Protein AF-A0A8B9WEI1-F1 (afdb_monomer_lite)

Organism: Bos mutus grunniens (NCBI:txid30521)

pLDDT: mean 71.68, std 22.9, range [32.59, 98.75]

Radius of gyration: 40.02 Å; chains: 1; bounding box: 92×53×103 Å

Structure (mmCIF, N/CA/C/O backbone):
data_AF-A0A8B9WEI1-F1
#
_entry.id   AF-A0A8B9WEI1-F1
#
loop_
_atom_site.group_PDB
_atom_site.id
_atom_site.type_symbol
_atom_site.label_atom_id
_atom_site.label_alt_id
_atom_site.label_comp_id
_atom_site.label_asym_id
_atom_site.label_entity_id
_atom_site.label_seq_id
_atom_site.pdbx_PDB_ins_code
_atom_site.Cartn_x
_atom_site.Cartn_y
_atom_site.Cartn_z
_atom_site.occupancy
_atom_site.B_iso_or_equiv
_atom_site.auth_seq_id
_atom_site.auth_comp_id
_atom_site.auth_asym_id
_atom_site.auth_atom_id
_atom_site.pdbx_PDB_model_num
ATOM 1 N N . MET A 1 1 ? -6.278 -27.423 10.268 1.00 50.22 1 MET A N 1
ATOM 2 C CA . MET A 1 1 ? -6.339 -25.970 10.569 1.00 50.22 1 MET A CA 1
ATOM 3 C C . MET A 1 1 ? -7.740 -25.364 10.413 1.00 50.22 1 MET A C 1
ATOM 5 O O . MET A 1 1 ? -8.207 -24.733 11.348 1.00 50.22 1 MET A O 1
ATOM 9 N N . TRP A 1 2 ? -8.461 -25.605 9.312 1.00 32.59 2 TRP A N 1
ATOM 10 C CA . TRP A 1 2 ? -9.786 -25.006 9.048 1.00 32.59 2 TRP A CA 1
ATOM 11 C C . TRP A 1 2 ? -10.917 -25.416 10.017 1.00 32.59 2 TRP A C 1
ATOM 13 O O . TRP A 1 2 ? -11.767 -24.594 10.352 1.00 32.59 2 TRP A O 1
ATOM 23 N N . ARG A 1 3 ? -10.893 -26.646 10.557 1.00 42.03 3 ARG A N 1
ATOM 24 C CA . ARG A 1 3 ? -11.904 -27.125 11.527 1.00 42.03 3 ARG A CA 1
ATOM 25 C C . ARG A 1 3 ? -11.874 -26.365 12.865 1.00 42.03 3 ARG A C 1
ATOM 27 O O . ARG A 1 3 ? -12.921 -26.153 13.466 1.00 42.03 3 ARG A O 1
ATOM 34 N N . ALA A 1 4 ? -10.702 -25.890 13.296 1.00 49.75 4 ALA A N 1
ATOM 35 C CA . ALA A 1 4 ? -10.558 -25.124 14.538 1.00 49.75 4 ALA A CA 1
ATOM 36 C C . ALA A 1 4 ? -11.110 -23.691 14.409 1.00 49.75 4 ALA A C 1
ATOM 38 O O . ALA A 1 4 ? -11.741 -23.185 15.333 1.00 49.75 4 ALA A O 1
ATOM 39 N N . VAL A 1 5 ? -10.948 -23.061 13.239 1.00 55.22 5 VAL A N 1
ATOM 40 C CA . VAL A 1 5 ? -11.471 -21.709 12.962 1.00 55.22 5 VAL A CA 1
ATOM 41 C C . VAL A 1 5 ? -13.001 -21.721 12.853 1.00 55.22 5 VAL A C 1
ATOM 43 O O . VAL A 1 5 ? -13.671 -20.845 13.402 1.00 55.22 5 VAL A O 1
ATOM 46 N N . LEU A 1 6 ? -13.570 -22.751 12.219 1.00 52.25 6 LEU A N 1
ATOM 47 C CA . LEU A 1 6 ? -15.021 -22.965 12.164 1.00 52.25 6 LEU A CA 1
ATOM 48 C C . LEU A 1 6 ? -15.608 -23.256 13.554 1.00 52.25 6 LEU A C 1
ATOM 50 O O . LEU A 1 6 ? -16.634 -22.690 13.916 1.00 52.25 6 LEU A O 1
ATOM 54 N N . SER A 1 7 ? -14.924 -24.050 14.382 1.00 63.12 7 SER A N 1
ATOM 55 C CA . SER A 1 7 ? -15.369 -24.318 15.755 1.00 63.12 7 SER A CA 1
ATOM 56 C C . SER A 1 7 ? -15.359 -23.062 16.633 1.00 63.12 7 SER A C 1
ATOM 58 O O . SER A 1 7 ? -16.268 -22.868 17.437 1.00 63.12 7 SER A O 1
ATOM 60 N N . TRP A 1 8 ? -14.358 -22.190 16.484 1.00 50.03 8 TRP A N 1
ATOM 61 C CA . TRP A 1 8 ? -14.237 -20.983 17.305 1.00 50.03 8 TRP A CA 1
ATOM 62 C C . TRP A 1 8 ? -15.211 -19.879 16.877 1.00 50.03 8 TRP A C 1
ATOM 64 O O . TRP A 1 8 ? -15.787 -19.192 17.719 1.00 50.03 8 TRP A O 1
ATOM 74 N N . THR A 1 9 ? -15.472 -19.756 15.575 1.00 55.28 9 THR A N 1
ATOM 75 C CA . THR A 1 9 ? -16.503 -18.848 15.048 1.00 55.28 9 THR A CA 1
ATOM 76 C C . THR A 1 9 ? -17.909 -19.312 15.425 1.00 55.28 9 THR A C 1
ATOM 78 O O . THR A 1 9 ? -18.701 -18.495 15.892 1.00 55.28 9 THR A O 1
ATOM 81 N N . LEU A 1 10 ? -18.209 -20.612 15.342 1.00 55.88 10 LEU A N 1
ATOM 82 C CA . LEU A 1 10 ? -19.487 -21.171 15.798 1.00 55.88 10 LEU A CA 1
ATOM 83 C C . LEU A 1 10 ? -19.674 -21.039 17.314 1.00 55.88 10 LEU A C 1
ATOM 85 O O . LEU A 1 10 ? -20.767 -20.695 17.758 1.00 55.88 10 LEU A O 1
ATOM 89 N N . TYR A 1 11 ? -18.616 -21.218 18.111 1.00 63.09 11 TYR A N 1
ATOM 90 C CA . TYR A 1 11 ? -18.658 -20.971 19.555 1.00 63.09 11 TYR A CA 1
ATOM 91 C C . TYR A 1 11 ? -18.904 -19.490 19.873 1.00 63.09 11 TYR A C 1
ATOM 93 O O . TYR A 1 11 ? -19.726 -19.168 20.725 1.00 63.09 11 TYR A O 1
ATOM 101 N N . PHE A 1 12 ? -18.270 -18.569 19.142 1.00 51.22 12 PHE A N 1
ATOM 102 C CA . PHE A 1 12 ? -18.477 -17.128 19.305 1.00 51.22 12 PHE A CA 1
ATOM 103 C C . PHE A 1 12 ? -19.881 -16.672 18.875 1.00 51.22 12 PHE A C 1
ATOM 105 O O . PHE A 1 12 ? -20.464 -15.788 19.509 1.00 51.22 12 PHE A O 1
ATOM 112 N N . ILE A 1 13 ? -20.446 -17.278 17.828 1.00 54.09 13 ILE A N 1
ATOM 113 C CA . ILE A 1 13 ? -21.823 -17.033 17.375 1.00 54.09 13 ILE A CA 1
ATOM 114 C C . ILE A 1 13 ? -22.824 -17.630 18.373 1.00 54.09 13 ILE A C 1
ATOM 116 O O . ILE A 1 13 ? -23.780 -16.954 18.744 1.00 54.09 13 ILE A O 1
ATOM 120 N N . SER A 1 14 ? -22.583 -18.849 18.863 1.00 53.47 14 SER A N 1
ATOM 121 C CA . SER A 1 14 ? -23.416 -19.517 19.872 1.00 53.47 14 SER A CA 1
ATOM 122 C C . SER A 1 14 ? -23.419 -18.749 21.196 1.00 53.47 14 SER A C 1
ATOM 124 O O . SER A 1 14 ? -24.489 -18.440 21.716 1.00 53.47 14 SER A O 1
ATOM 126 N N . ALA A 1 15 ? -22.245 -18.322 21.673 1.00 55.12 15 ALA A N 1
ATOM 127 C CA . ALA A 1 15 ? -22.093 -17.497 22.868 1.00 55.12 15 ALA A CA 1
ATOM 128 C C . ALA A 1 15 ? -22.741 -16.110 22.709 1.00 55.12 15 ALA A C 1
ATOM 130 O O . ALA A 1 15 ? -23.385 -15.629 23.635 1.00 55.12 15 ALA A O 1
ATOM 131 N N . ASN A 1 16 ? -22.642 -15.462 21.540 1.00 52.84 16 ASN A N 1
ATOM 132 C CA . ASN A 1 16 ? -23.368 -14.207 21.297 1.00 52.84 16 ASN A CA 1
ATOM 133 C C . ASN A 1 16 ? -24.883 -14.412 21.213 1.00 52.84 16 ASN A C 1
ATOM 135 O O . ASN A 1 16 ? -25.626 -13.542 21.656 1.00 52.84 16 ASN A O 1
ATOM 139 N N . LYS A 1 17 ? -25.358 -15.542 20.676 1.00 49.16 17 LYS A N 1
ATOM 140 C CA . LYS A 1 17 ? -26.789 -15.855 20.569 1.00 49.16 17 LYS A CA 1
ATOM 141 C C . LYS A 1 17 ? -27.396 -16.149 21.940 1.00 49.16 17 LYS A C 1
ATOM 143 O O . LYS A 1 17 ? -28.458 -15.615 22.247 1.00 49.16 17 LYS A O 1
ATOM 148 N N . THR A 1 18 ? -26.712 -16.902 22.801 1.00 52.03 18 THR A N 1
ATOM 149 C CA . THR A 1 18 ? -27.132 -17.107 24.198 1.00 52.03 18 THR A CA 1
ATOM 150 C C . THR A 1 18 ? -27.077 -15.810 25.006 1.00 52.03 18 THR A C 1
ATOM 152 O O . THR A 1 18 ? -28.048 -15.507 25.697 1.00 52.03 18 THR A O 1
ATOM 155 N N . TYR A 1 19 ? -26.043 -14.975 24.842 1.00 54.00 19 TYR A N 1
ATOM 156 C CA . TYR A 1 19 ? -26.001 -13.630 25.440 1.00 54.00 19 TYR A CA 1
ATOM 157 C C . TYR A 1 19 ? -27.116 -12.708 24.928 1.00 54.00 19 TYR A C 1
ATOM 159 O O . TYR A 1 19 ? -27.696 -11.962 25.711 1.00 54.00 19 TYR A O 1
ATOM 167 N N . PHE A 1 20 ? -27.449 -12.750 23.637 1.00 47.62 20 PHE A N 1
ATOM 168 C CA . PHE A 1 20 ? -28.514 -11.940 23.043 1.00 47.62 20 PHE A CA 1
ATOM 169 C C . PHE A 1 20 ? -29.905 -12.378 23.519 1.00 47.62 20 PHE A C 1
ATOM 171 O O . PHE A 1 20 ? -30.742 -11.532 23.827 1.00 47.62 20 PHE A O 1
ATOM 178 N N . ILE A 1 21 ? -30.149 -13.685 23.655 1.00 50.75 21 ILE A N 1
ATOM 179 C CA . ILE A 1 21 ? -31.401 -14.236 24.198 1.00 50.75 21 ILE A CA 1
ATOM 180 C C . ILE A 1 21 ? -31.537 -13.910 25.694 1.00 50.75 21 ILE A C 1
ATOM 182 O O . ILE A 1 21 ? -32.609 -13.487 26.129 1.00 50.75 21 ILE A O 1
ATOM 186 N N . LEU A 1 22 ? -30.458 -14.034 26.478 1.00 53.06 22 LEU A N 1
ATOM 187 C CA . LEU A 1 22 ? -30.447 -13.661 27.898 1.00 53.06 22 LEU A CA 1
ATOM 188 C C . LEU A 1 22 ? -30.630 -12.143 28.077 1.00 53.06 22 LEU A C 1
ATOM 190 O O . LEU A 1 22 ? -31.419 -11.703 28.909 1.00 53.06 22 LEU A O 1
ATOM 194 N N . SER A 1 23 ? -29.990 -11.342 27.219 1.00 45.50 23 SER A N 1
ATOM 195 C CA . SER A 1 23 ? -30.156 -9.886 27.172 1.00 45.50 23 SER A CA 1
ATOM 196 C C . SER A 1 23 ? -31.564 -9.483 26.743 1.00 45.50 23 SER A C 1
ATOM 198 O O . SER A 1 23 ? -32.071 -8.491 27.244 1.00 45.50 23 SER A O 1
ATOM 200 N N . SER A 1 24 ? -32.222 -10.226 25.852 1.00 48.12 24 SER A N 1
ATOM 201 C CA . SER A 1 24 ? -33.598 -9.935 25.419 1.00 48.12 24 SER A CA 1
ATOM 202 C C . SER A 1 24 ? -34.616 -10.224 26.524 1.00 48.12 24 SER A C 1
ATOM 204 O O . SER A 1 24 ? -35.558 -9.456 26.715 1.00 48.12 24 SER A O 1
ATOM 206 N N . LYS A 1 25 ? -34.397 -11.291 27.304 1.00 47.41 25 LYS A N 1
ATOM 207 C CA . LYS A 1 25 ? -35.181 -11.596 28.512 1.00 47.41 25 LYS A CA 1
ATOM 208 C C . LYS A 1 25 ? -34.948 -10.551 29.612 1.00 47.41 25 LYS A C 1
ATOM 210 O O . LYS A 1 25 ? -35.909 -10.093 30.216 1.00 47.41 25 LYS A O 1
ATOM 215 N N . ALA A 1 26 ? -33.710 -10.083 29.787 1.00 48.41 26 ALA A N 1
ATOM 216 C CA . ALA A 1 26 ? -33.381 -9.000 30.716 1.00 48.41 26 ALA A CA 1
ATOM 217 C C . ALA A 1 26 ? -33.923 -7.627 30.269 1.00 48.41 26 ALA A C 1
ATOM 219 O O . ALA A 1 26 ? -34.366 -6.847 31.103 1.00 48.41 26 ALA A O 1
ATOM 220 N N . LEU A 1 27 ? -33.951 -7.325 28.965 1.00 47.72 27 LEU A N 1
ATOM 221 C CA . LEU A 1 27 ? -34.542 -6.092 28.421 1.00 47.72 27 LEU A CA 1
ATOM 222 C C . LEU A 1 27 ? -36.058 -6.020 28.652 1.00 47.72 27 LEU A C 1
ATOM 224 O O . LEU A 1 27 ? -36.586 -4.924 28.819 1.00 47.72 27 LEU A O 1
ATOM 228 N N . LYS A 1 28 ? -36.742 -7.171 28.715 1.00 40.91 28 LYS A N 1
ATOM 229 C CA . LYS A 1 28 ? -38.172 -7.246 29.049 1.00 40.91 28 LYS A CA 1
ATOM 230 C C . LYS A 1 28 ? -38.448 -6.863 30.509 1.00 40.91 28 LYS A C 1
ATOM 232 O O . LYS A 1 28 ? -39.491 -6.293 30.786 1.00 40.91 28 LYS A O 1
ATOM 237 N N . ILE A 1 29 ? -37.482 -7.105 31.396 1.00 45.31 29 ILE A N 1
ATOM 238 C CA . ILE A 1 29 ? -37.514 -6.712 32.815 1.00 45.31 29 ILE A CA 1
ATOM 239 C C . ILE A 1 29 ? -37.044 -5.251 32.990 1.00 45.31 29 ILE A C 1
ATOM 241 O O . ILE A 1 29 ? -37.469 -4.552 33.900 1.00 45.31 29 ILE A O 1
ATOM 245 N N . LYS A 1 30 ? -36.203 -4.739 32.079 1.00 39.69 30 LYS A N 1
ATOM 246 C CA . LYS A 1 30 ? -35.553 -3.420 32.193 1.00 39.69 30 LYS A CA 1
ATOM 247 C C . LYS A 1 30 ? -36.376 -2.221 31.716 1.00 39.69 30 LYS A C 1
ATOM 249 O O . LYS A 1 30 ? -35.933 -1.091 31.910 1.00 39.69 30 LYS A O 1
ATOM 254 N N . ARG A 1 31 ? -37.535 -2.437 31.083 1.00 44.78 31 ARG A N 1
ATOM 255 C CA . ARG A 1 31 ? -38.431 -1.334 30.686 1.00 44.78 31 ARG A CA 1
ATOM 256 C C . ARG A 1 31 ? -39.063 -0.636 31.901 1.00 44.78 31 ARG A C 1
ATOM 258 O O . ARG A 1 31 ? -39.430 0.523 31.786 1.00 44.78 31 ARG A O 1
ATOM 265 N N . GLU A 1 32 ? -39.071 -1.302 33.055 1.00 41.62 32 GLU A N 1
ATOM 266 C CA . GLU A 1 32 ? -39.646 -0.814 34.317 1.00 41.62 32 GLU A CA 1
ATOM 267 C C . GLU A 1 32 ? -38.645 -0.040 35.210 1.00 41.62 32 GLU A C 1
ATOM 269 O O . GLU A 1 32 ? -39.043 0.537 36.211 1.00 41.62 32 GLU A O 1
ATOM 274 N N . LEU A 1 33 ? -37.341 0.014 34.880 1.00 41.66 33 LEU A N 1
ATOM 275 C CA . LEU A 1 33 ? -36.302 0.566 35.779 1.00 41.66 33 LEU A CA 1
ATOM 276 C C . LEU A 1 33 ? -35.444 1.667 35.123 1.00 41.66 33 LEU A C 1
ATOM 278 O O . LEU A 1 33 ? -34.216 1.699 35.247 1.00 41.66 33 LEU A O 1
ATOM 282 N N . SER A 1 34 ? -36.084 2.540 34.344 1.00 45.81 34 SER A N 1
ATOM 283 C CA . SER A 1 34 ? -35.422 3.558 33.514 1.00 45.81 34 SER A CA 1
ATOM 284 C C . SER A 1 34 ? -35.132 4.896 34.216 1.00 45.81 34 SER A C 1
ATOM 286 O O . SER A 1 34 ? -34.713 5.827 33.532 1.00 45.81 34 SER A O 1
ATOM 288 N N . GLU A 1 35 ? -35.304 5.036 35.533 1.00 46.72 35 GLU A N 1
ATOM 289 C CA . GLU A 1 35 ? -35.199 6.371 36.159 1.00 46.72 35 GLU A CA 1
ATOM 290 C C . GLU A 1 35 ? -33.907 6.690 36.913 1.00 46.72 35 GLU A C 1
ATOM 292 O O . GLU A 1 35 ? -33.644 7.860 37.148 1.00 46.72 35 GLU A O 1
ATOM 297 N N . ASN A 1 36 ? -33.029 5.734 37.226 1.00 44.19 36 ASN A N 1
ATOM 298 C CA . ASN A 1 36 ? -31.838 6.056 38.030 1.00 44.19 36 ASN A CA 1
ATOM 299 C C . ASN A 1 36 ? -30.558 5.416 37.505 1.00 44.19 36 ASN A C 1
ATOM 301 O O . ASN A 1 36 ? -29.879 4.666 38.192 1.00 44.19 36 ASN A O 1
ATOM 305 N N . THR A 1 37 ? -30.196 5.708 36.257 1.00 49.91 37 THR A N 1
ATOM 306 C CA . THR A 1 37 ? -28.811 5.505 35.808 1.00 49.91 37 THR A CA 1
ATOM 307 C C . THR A 1 37 ? -28.242 6.861 35.430 1.00 49.91 37 THR A C 1
ATOM 309 O O . THR A 1 37 ? -28.806 7.486 34.532 1.00 49.91 37 THR A O 1
ATOM 312 N N . PRO A 1 38 ? -27.156 7.330 36.071 1.00 53.62 38 PRO A N 1
ATOM 313 C CA . PRO A 1 38 ? -26.603 8.649 35.795 1.00 53.62 38 PRO A CA 1
ATOM 314 C C . PRO A 1 38 ? -26.371 8.803 34.291 1.00 53.62 38 PRO A C 1
ATOM 316 O O . PRO A 1 38 ? -25.868 7.877 33.647 1.00 53.62 38 PRO A O 1
ATOM 319 N N . HIS A 1 39 ? -26.784 9.954 33.754 1.00 64.44 39 HIS A N 1
ATOM 320 C CA . HIS A 1 39 ? -26.788 10.346 32.341 1.00 64.44 39 HIS A CA 1
ATOM 321 C C . HIS A 1 39 ? -25.380 10.330 31.699 1.00 64.44 39 HIS A C 1
ATOM 323 O O . HIS A 1 39 ? -24.843 11.353 31.288 1.00 64.44 39 HIS A O 1
ATOM 329 N N . LEU A 1 40 ? -24.746 9.162 31.600 1.00 77.19 40 LEU A N 1
ATOM 330 C CA . LEU A 1 40 ? -23.496 8.954 30.877 1.00 77.19 40 LEU A CA 1
ATOM 331 C C . LEU A 1 40 ? -23.822 8.820 29.388 1.00 77.19 40 LEU A C 1
ATOM 333 O O . LEU A 1 40 ? -24.406 7.819 28.946 1.00 77.19 40 LEU A O 1
ATOM 337 N N . SER A 1 41 ? -23.458 9.850 28.622 1.00 88.75 41 SER A N 1
ATOM 338 C CA . SER A 1 41 ? -23.593 9.870 27.166 1.00 88.75 41 SER A CA 1
ATOM 339 C C . SER A 1 41 ? -22.682 8.826 26.511 1.00 88.75 41 SER A C 1
ATOM 341 O O . SER A 1 41 ? -21.668 8.412 27.081 1.00 88.75 41 SER A O 1
ATOM 343 N N . ASP A 1 42 ? -23.053 8.377 25.309 1.00 91.00 42 ASP A N 1
ATOM 344 C CA . ASP A 1 42 ? -22.262 7.396 24.553 1.00 91.00 42 ASP A CA 1
ATOM 345 C C . ASP A 1 42 ? -20.843 7.913 24.269 1.00 91.00 42 ASP A C 1
ATOM 347 O O . ASP A 1 42 ? -19.876 7.170 24.443 1.00 91.00 42 ASP A O 1
ATOM 351 N N . GLU A 1 43 ? -20.714 9.194 23.911 1.00 89.31 43 GLU A N 1
ATOM 352 C CA . GLU A 1 43 ? -19.426 9.843 23.639 1.00 89.31 43 GLU A CA 1
ATOM 353 C C . GLU A 1 43 ? -18.529 9.889 24.879 1.00 89.31 43 GLU A C 1
ATOM 355 O O . GLU A 1 43 ? -17.385 9.427 24.839 1.00 89.31 43 GLU A O 1
ATOM 360 N N . ALA A 1 44 ? -19.063 10.339 26.021 1.00 90.19 44 ALA A N 1
ATOM 361 C CA . ALA A 1 44 ? -18.314 10.340 27.274 1.00 90.19 44 ALA A CA 1
ATOM 362 C C . ALA A 1 44 ? -17.877 8.914 27.648 1.00 90.19 44 ALA A C 1
ATOM 364 O O . ALA A 1 44 ? -16.711 8.676 27.956 1.00 90.19 44 ALA A O 1
ATOM 365 N N . LEU A 1 45 ? -18.778 7.931 27.537 1.00 92.00 45 LEU A N 1
ATOM 366 C CA . LEU A 1 45 ? -18.501 6.529 27.860 1.00 92.00 45 LEU A CA 1
ATOM 367 C C . LEU A 1 45 ? -17.414 5.901 26.966 1.00 92.00 45 LEU A C 1
ATOM 369 O O . LEU A 1 45 ? -16.631 5.062 27.433 1.00 92.00 45 LEU A O 1
ATOM 373 N N . MET A 1 46 ? -17.357 6.274 25.686 1.00 91.69 46 MET A N 1
ATOM 374 C CA . MET A 1 46 ? -16.284 5.855 24.781 1.00 91.69 46 MET A CA 1
ATOM 375 C C . MET A 1 46 ? -14.941 6.474 25.176 1.00 91.69 46 MET A C 1
ATOM 377 O O . MET A 1 46 ? -13.943 5.737 25.217 1.00 91.69 46 MET A O 1
ATOM 381 N N . GLY A 1 47 ? -14.952 7.769 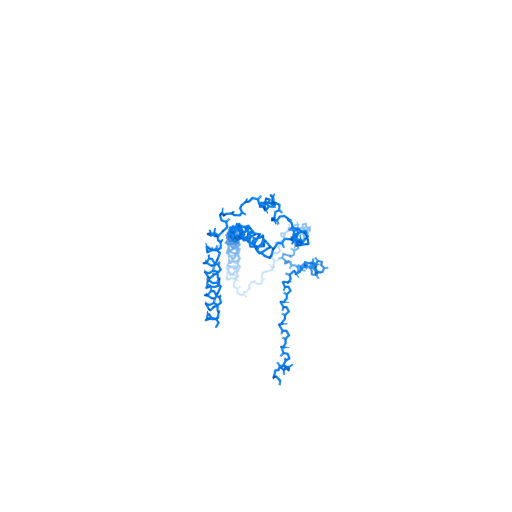25.509 1.00 89.19 47 GLY A N 1
ATOM 382 C CA . GLY A 1 47 ? -13.781 8.585 25.835 1.00 89.19 47 GLY A CA 1
ATOM 383 C C . GLY A 1 47 ? -13.113 8.270 27.174 1.00 89.19 47 GLY A C 1
ATOM 384 O O . GLY A 1 47 ? -11.900 8.419 27.285 1.00 89.19 47 GLY A O 1
ATOM 385 N N . LEU A 1 48 ? -13.852 7.759 28.167 1.00 92.69 48 LEU A N 1
ATOM 386 C CA . LEU A 1 48 ? -13.276 7.384 29.467 1.00 92.69 48 LEU A CA 1
ATOM 387 C C . LEU A 1 48 ? -12.113 6.399 29.308 1.00 92.69 48 LEU A C 1
ATOM 389 O O . LEU A 1 48 ? -12.240 5.368 28.653 1.00 92.69 48 LEU A O 1
ATOM 393 N N . SER A 1 49 ? -11.006 6.585 30.009 1.00 92.56 49 SER A N 1
ATOM 394 C CA . SER A 1 49 ? -10.004 5.526 30.166 1.00 92.56 49 SER A CA 1
ATOM 395 C C . SER A 1 49 ? -10.569 4.335 30.965 1.00 92.56 49 SER A C 1
ATOM 397 O O . SER A 1 49 ? -11.690 4.349 31.482 1.00 92.56 49 SER A O 1
ATOM 399 N N . VAL A 1 50 ? -9.815 3.235 31.056 1.00 92.19 50 VAL A N 1
ATOM 400 C CA . VAL A 1 50 ? -10.228 2.076 31.875 1.00 92.19 50 VAL A CA 1
ATOM 401 C C . VAL A 1 50 ? -10.276 2.447 33.362 1.00 92.19 50 VAL A C 1
ATOM 403 O O . VAL A 1 50 ? -11.193 2.032 34.065 1.00 92.19 50 VAL A O 1
ATOM 406 N N . ARG A 1 51 ? -9.319 3.261 33.833 1.00 93.69 51 ARG A N 1
ATOM 407 C CA . ARG A 1 51 ? -9.249 3.714 35.231 1.00 93.69 51 ARG A CA 1
ATOM 408 C C . ARG A 1 51 ? -10.440 4.597 35.593 1.00 93.69 51 ARG A C 1
ATOM 410 O O . ARG A 1 51 ? -11.051 4.391 36.636 1.00 93.69 51 ARG A O 1
ATOM 417 N N . GLU A 1 52 ? -10.798 5.531 34.719 1.00 91.44 52 GLU A N 1
ATOM 418 C CA . GLU A 1 52 ? -11.921 6.443 34.951 1.00 91.44 52 GLU A CA 1
ATOM 419 C C . GLU A 1 52 ? -13.258 5.713 34.867 1.00 91.44 52 GLU A C 1
ATOM 421 O O . GLU A 1 52 ? -14.100 5.902 35.739 1.00 91.44 52 GLU A O 1
ATOM 426 N N . LEU A 1 53 ? -13.420 4.791 33.908 1.00 91.50 53 LEU A N 1
ATOM 427 C CA . LEU A 1 53 ? -14.584 3.907 33.888 1.00 91.50 53 LEU A CA 1
ATOM 428 C C . LEU A 1 53 ? -14.697 3.136 35.206 1.00 91.50 53 LEU A C 1
ATOM 430 O O . LEU A 1 53 ? -15.752 3.153 35.821 1.00 91.50 53 LEU A O 1
ATOM 434 N N . ASN A 1 54 ? -13.619 2.507 35.677 1.00 93.38 54 ASN A N 1
ATOM 435 C CA . ASN A 1 54 ? -13.646 1.758 36.935 1.00 93.38 54 ASN A CA 1
ATOM 436 C C . ASN A 1 54 ? -13.992 2.630 38.147 1.00 93.38 54 ASN A C 1
ATOM 438 O O . ASN A 1 54 ? -14.601 2.121 39.080 1.00 93.38 54 ASN A O 1
ATOM 442 N N . ARG A 1 55 ? -13.651 3.925 38.141 1.00 93.19 55 ARG A N 1
ATOM 443 C CA . ARG A 1 55 ? -14.092 4.876 39.171 1.00 93.19 55 ARG A CA 1
ATOM 444 C C . ARG A 1 55 ? -15.603 5.113 39.105 1.00 93.19 55 ARG A C 1
ATOM 446 O O . ARG A 1 55 ? -16.245 5.028 40.141 1.00 93.19 55 ARG A O 1
ATOM 453 N N . HIS A 1 56 ? -16.165 5.314 37.911 1.00 88.25 56 HIS A N 1
ATOM 454 C CA . HIS A 1 56 ? -17.617 5.449 37.707 1.00 88.25 56 HIS A CA 1
ATOM 455 C C . HIS A 1 56 ? -18.411 4.172 38.015 1.00 88.25 56 HIS A C 1
ATOM 457 O O . HIS A 1 56 ? -19.608 4.245 38.258 1.00 88.25 56 HIS A O 1
ATOM 463 N N . LEU A 1 57 ? -17.765 3.005 37.989 1.00 91.38 57 LEU A N 1
ATOM 464 C CA . LEU A 1 57 ? -18.395 1.727 38.324 1.00 91.38 57 LEU A CA 1
ATOM 465 C C . LEU A 1 57 ? -18.449 1.447 39.836 1.00 91.38 57 LEU A C 1
ATOM 467 O O . LEU A 1 57 ? -19.114 0.494 40.239 1.00 91.38 57 LEU A O 1
ATOM 471 N N . ARG A 1 58 ? -17.743 2.219 40.676 1.00 92.50 58 ARG A N 1
ATOM 472 C CA . ARG A 1 58 ? -17.763 2.028 42.136 1.00 92.50 58 ARG A CA 1
ATOM 473 C C . ARG A 1 58 ? -19.131 2.422 42.690 1.00 92.50 58 ARG A C 1
ATOM 475 O O . ARG A 1 58 ? -19.629 3.493 42.372 1.00 92.50 58 ARG A O 1
ATOM 482 N N . GLY A 1 59 ? -19.708 1.566 43.532 1.00 87.44 59 GLY A N 1
ATOM 483 C CA . GLY A 1 59 ? -21.008 1.813 44.167 1.00 87.44 59 GLY A CA 1
ATOM 484 C C . GLY A 1 59 ? -22.228 1.484 43.300 1.00 87.44 59 GLY A C 1
ATOM 485 O O . GLY A 1 59 ? -23.343 1.614 43.786 1.00 87.44 59 GLY A O 1
ATOM 486 N N . LEU A 1 60 ? -22.037 1.029 42.054 1.00 89.44 60 LEU A N 1
ATOM 487 C CA . LEU A 1 60 ? -23.125 0.527 41.209 1.00 89.44 60 LEU A CA 1
ATOM 488 C C . LEU A 1 60 ? -23.405 -0.955 41.476 1.00 89.44 60 LEU A C 1
ATOM 490 O O . LEU A 1 60 ? -22.500 -1.719 41.826 1.00 89.44 60 LEU A O 1
ATOM 494 N N . SER A 1 61 ? -24.642 -1.383 41.226 1.00 92.75 61 SER A N 1
ATOM 495 C CA . SER A 1 61 ? -25.009 -2.799 41.286 1.00 92.75 61 SER A CA 1
ATOM 496 C C . SER A 1 61 ? -24.309 -3.614 40.186 1.00 92.75 61 SER A C 1
ATOM 498 O O . SER A 1 61 ? -23.935 -3.103 39.122 1.00 92.75 61 SER A O 1
ATOM 500 N N . ALA A 1 62 ? -24.149 -4.922 40.405 1.00 90.56 62 ALA A N 1
ATOM 501 C CA . ALA A 1 62 ? -23.488 -5.813 39.446 1.00 90.56 62 ALA A CA 1
ATOM 502 C C . ALA A 1 62 ? -24.154 -5.803 38.050 1.00 90.56 62 ALA A C 1
ATOM 504 O O . ALA A 1 62 ? -23.477 -5.892 37.015 1.00 90.56 62 ALA A O 1
ATOM 505 N N . GLU A 1 63 ? -25.477 -5.644 38.007 1.00 90.12 63 GLU A N 1
ATOM 506 C CA . GLU A 1 63 ? -26.262 -5.578 36.773 1.00 90.12 63 GLU A CA 1
ATOM 507 C C . GLU A 1 63 ? -25.993 -4.295 35.980 1.00 90.12 63 GLU A C 1
ATOM 509 O O . GLU A 1 63 ? -25.872 -4.310 34.747 1.00 90.12 63 GLU A O 1
ATOM 514 N N . GLU A 1 64 ? -25.852 -3.169 36.673 1.00 87.44 64 GLU A N 1
ATOM 515 C CA . GLU A 1 64 ? -25.540 -1.877 36.066 1.00 87.44 64 GLU A CA 1
ATOM 516 C C . GLU A 1 64 ? -24.109 -1.828 35.549 1.00 87.44 64 GLU A C 1
ATOM 518 O O . GLU A 1 64 ? -23.878 -1.359 34.428 1.00 87.44 64 GLU A O 1
ATOM 523 N N . VAL A 1 65 ? -23.166 -2.391 36.309 1.00 87.69 65 VAL A N 1
ATOM 524 C CA . VAL A 1 65 ? -21.771 -2.549 35.887 1.00 87.69 65 VAL A CA 1
ATOM 525 C C . VAL A 1 65 ? -21.691 -3.351 34.592 1.00 87.69 65 VAL A C 1
ATOM 527 O O . VAL A 1 65 ? -21.010 -2.949 33.641 1.00 87.69 65 VAL A O 1
ATOM 530 N N . THR A 1 66 ? -22.409 -4.472 34.529 1.00 89.31 66 THR A N 1
ATOM 531 C CA . THR A 1 66 ? -22.451 -5.334 33.342 1.00 89.31 66 THR A CA 1
ATOM 532 C C . THR A 1 66 ? -23.068 -4.600 32.154 1.00 89.31 66 THR A C 1
ATOM 534 O O . THR A 1 66 ? -22.481 -4.600 31.067 1.00 89.31 66 THR A O 1
ATOM 537 N N . ARG A 1 67 ? -24.183 -3.881 32.357 1.00 89.06 67 ARG A N 1
ATOM 538 C CA . ARG A 1 67 ? -24.814 -3.063 31.307 1.00 89.06 67 ARG A CA 1
ATOM 539 C C . ARG A 1 67 ? -23.858 -1.999 30.761 1.00 89.06 67 ARG A C 1
ATOM 541 O O . ARG A 1 67 ? -23.745 -1.871 29.543 1.00 89.06 67 ARG A O 1
ATOM 548 N N . LEU A 1 68 ? -23.169 -1.241 31.616 1.00 90.75 68 LEU A N 1
ATOM 549 C CA . LEU A 1 68 ? -22.253 -0.177 31.179 1.00 90.75 68 LEU A CA 1
ATOM 550 C C . LEU A 1 68 ? -21.051 -0.733 30.413 1.00 90.75 68 LEU A C 1
ATOM 552 O O . LEU A 1 68 ? -20.684 -0.201 29.362 1.00 90.75 68 LEU A O 1
ATOM 556 N N . LYS A 1 69 ? -20.467 -1.840 30.885 1.00 91.62 69 LYS A N 1
ATOM 557 C CA . LYS A 1 69 ? -19.377 -2.528 30.176 1.00 91.62 69 LYS A CA 1
ATOM 558 C C . LYS A 1 69 ? -19.827 -3.041 28.809 1.00 91.62 69 LYS A C 1
ATOM 560 O O . LYS A 1 69 ? -19.110 -2.852 27.823 1.00 91.62 69 LYS A O 1
ATOM 565 N N . GLN A 1 70 ? -21.011 -3.647 28.729 1.00 92.56 70 GLN A N 1
ATOM 566 C CA . GLN A 1 70 ? -21.573 -4.128 27.468 1.00 92.56 70 GLN A CA 1
ATOM 567 C C . GLN A 1 70 ? -21.861 -2.973 26.505 1.00 92.56 70 GLN A C 1
ATOM 569 O O . GLN A 1 70 ? -21.419 -3.027 25.358 1.00 92.56 70 GLN A O 1
ATOM 574 N N . ARG A 1 71 ? -22.512 -1.898 26.971 1.00 93.06 71 ARG A N 1
ATOM 575 C CA . ARG A 1 71 ? -22.775 -0.690 26.172 1.00 93.06 71 ARG A CA 1
ATOM 576 C C . ARG A 1 71 ? -21.477 -0.120 25.605 1.00 93.06 71 ARG A C 1
ATOM 578 O O . ARG A 1 71 ? -21.365 0.060 24.395 1.00 93.06 71 ARG A O 1
ATOM 585 N N . ARG A 1 72 ? -20.447 0.045 26.442 1.00 94.69 72 ARG A N 1
ATOM 586 C CA . ARG A 1 72 ? -19.126 0.516 26.003 1.00 94.69 72 ARG A CA 1
ATOM 587 C C . ARG A 1 72 ? -18.489 -0.397 24.949 1.00 94.69 72 ARG A C 1
ATOM 589 O O . ARG A 1 72 ? -17.887 0.100 23.998 1.00 94.69 72 ARG A O 1
ATOM 596 N N . ARG A 1 73 ? -18.605 -1.721 25.096 1.00 96.06 73 ARG A N 1
ATOM 597 C CA . ARG A 1 73 ? -18.095 -2.692 24.111 1.00 96.06 73 ARG A CA 1
ATOM 598 C C . ARG A 1 73 ? -18.798 -2.543 22.765 1.00 96.06 73 ARG A C 1
ATOM 600 O O . ARG A 1 73 ? -18.123 -2.497 21.741 1.00 96.06 73 ARG A O 1
ATOM 607 N N . THR A 1 74 ? -20.123 -2.438 22.764 1.00 94.75 74 THR A N 1
ATOM 608 C CA . THR A 1 74 ? -20.919 -2.249 21.543 1.00 94.75 74 THR A CA 1
ATOM 609 C C . THR A 1 74 ? -20.530 -0.960 20.823 1.00 94.75 74 THR A C 1
ATOM 611 O O . THR A 1 74 ? -20.301 -0.984 19.614 1.00 94.75 74 THR A O 1
ATOM 614 N N . LEU A 1 75 ? -20.365 0.139 21.563 1.00 93.31 75 LEU A N 1
ATOM 615 C CA . LEU A 1 75 ? -19.932 1.422 21.006 1.00 93.31 75 LEU A CA 1
ATOM 616 C C . LEU A 1 75 ? -18.528 1.343 20.389 1.00 93.31 75 LEU A C 1
ATOM 618 O O . LEU A 1 75 ? -18.342 1.709 19.230 1.00 93.31 75 LEU A O 1
ATOM 622 N N . LYS A 1 76 ? -17.549 0.772 21.104 1.00 93.25 76 LYS A N 1
ATOM 623 C CA . LYS A 1 76 ? -16.195 0.576 20.556 1.00 93.25 76 LYS A CA 1
ATOM 624 C C . LYS A 1 76 ? -16.190 -0.315 19.316 1.00 93.25 76 LYS A C 1
ATOM 626 O O . LYS A 1 76 ? -15.520 0.009 18.341 1.00 93.25 76 LYS A O 1
ATOM 631 N N . ASN A 1 77 ? -16.964 -1.399 19.319 1.00 92.31 77 ASN A N 1
ATOM 632 C CA . ASN A 1 77 ? -17.095 -2.281 18.159 1.00 92.31 77 ASN A CA 1
ATOM 633 C C . ASN A 1 77 ? -17.678 -1.555 16.941 1.00 92.31 77 ASN A C 1
ATOM 635 O O . ASN A 1 77 ? -17.249 -1.820 15.818 1.00 92.31 77 ASN A O 1
ATOM 639 N N . ARG A 1 78 ? -18.603 -0.610 17.150 1.00 93.94 78 ARG A N 1
ATOM 640 C CA . ARG A 1 78 ? -19.123 0.256 16.083 1.00 93.94 78 ARG A CA 1
ATOM 641 C C . ARG A 1 78 ? -18.006 1.090 15.456 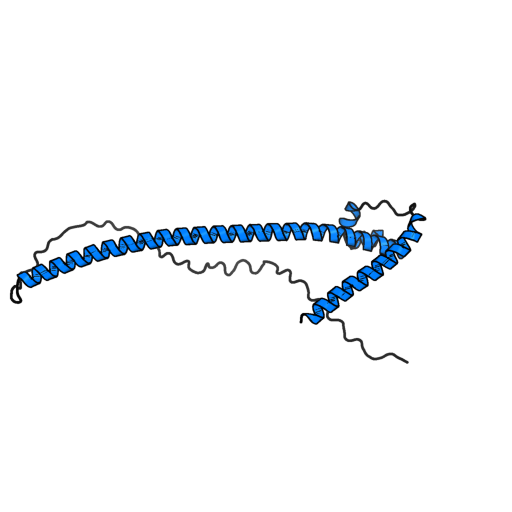1.00 93.94 78 ARG A C 1
ATOM 643 O O . ARG A 1 78 ? -17.861 1.086 14.234 1.00 93.94 78 ARG A O 1
ATOM 650 N N . GLY A 1 79 ? -17.179 1.724 16.289 1.00 89.88 79 GLY A N 1
ATOM 651 C CA . GLY A 1 79 ? -16.000 2.472 15.843 1.00 89.88 79 GLY A CA 1
ATOM 652 C C . GLY A 1 79 ? -15.005 1.587 15.090 1.00 89.88 79 GLY A C 1
ATOM 653 O O . GLY A 1 79 ? -14.596 1.919 13.980 1.00 89.88 79 GLY A O 1
ATOM 654 N N . TYR A 1 80 ? -14.689 0.404 15.624 1.00 89.88 80 TYR A N 1
ATOM 655 C CA . TYR A 1 80 ? -13.782 -0.541 14.967 1.00 89.88 80 TYR A CA 1
ATOM 656 C C . TYR A 1 80 ? -14.295 -1.013 13.604 1.00 89.88 80 TYR A C 1
ATOM 658 O O . TYR A 1 80 ? -13.497 -1.144 12.676 1.00 89.88 80 TYR A O 1
ATOM 666 N N . ALA A 1 81 ? -15.604 -1.223 13.442 1.00 93.31 81 ALA A N 1
ATOM 667 C CA . ALA A 1 81 ? -16.189 -1.571 12.151 1.00 93.31 81 ALA A CA 1
ATOM 668 C C . ALA A 1 81 ? -16.023 -0.439 11.122 1.00 93.31 81 ALA A C 1
ATOM 670 O O . ALA A 1 81 ? -15.644 -0.709 9.980 1.00 93.31 81 ALA A O 1
ATOM 671 N N . ALA A 1 82 ? -16.250 0.816 11.524 1.00 91.06 82 ALA A N 1
ATOM 672 C CA . ALA A 1 82 ? -16.035 1.982 10.668 1.00 91.06 82 ALA A CA 1
ATOM 673 C C . ALA A 1 82 ? -14.553 2.133 10.287 1.00 91.06 82 ALA A C 1
ATOM 675 O O . ALA A 1 82 ? -14.225 2.152 9.100 1.00 91.06 82 ALA A O 1
ATOM 676 N N . SER A 1 83 ? -13.642 2.111 11.265 1.00 89.75 83 SER A N 1
ATOM 677 C CA . SER A 1 83 ? -12.196 2.174 11.009 1.00 89.75 83 SER A CA 1
ATOM 678 C C . SER A 1 83 ? -11.702 1.008 10.148 1.00 89.75 83 SER A C 1
ATOM 680 O O . SER A 1 83 ? -10.798 1.185 9.340 1.00 89.75 83 SER A O 1
ATOM 682 N N . CYS A 1 84 ? -12.287 -0.187 10.279 1.00 95.88 84 CYS A N 1
ATOM 683 C CA . CYS A 1 84 ? -11.961 -1.342 9.439 1.00 95.88 84 CYS A CA 1
ATOM 684 C C . CYS A 1 84 ? -12.348 -1.120 7.971 1.00 95.88 84 CYS A C 1
ATOM 686 O O . CYS A 1 84 ? -11.615 -1.540 7.076 1.00 95.88 84 CYS A O 1
ATOM 688 N N . ARG A 1 85 ? -13.487 -0.471 7.703 1.00 95.38 85 ARG A N 1
ATOM 689 C CA . ARG A 1 85 ? -13.887 -0.107 6.335 1.00 95.38 85 ARG A CA 1
ATOM 690 C C . ARG A 1 85 ? -12.914 0.913 5.750 1.00 95.38 85 ARG A C 1
ATOM 692 O O . ARG A 1 85 ? -12.386 0.659 4.676 1.00 95.38 85 ARG A O 1
ATOM 699 N N . VAL A 1 86 ? -12.602 1.976 6.497 1.00 90.38 86 VAL A N 1
ATOM 700 C CA . VAL A 1 86 ? -11.637 3.009 6.077 1.00 90.38 86 VAL A CA 1
ATOM 701 C C . VAL A 1 86 ? -10.273 2.392 5.774 1.00 90.38 86 VAL A C 1
ATOM 703 O O . VAL A 1 86 ? -9.771 2.548 4.670 1.00 90.38 86 VAL A O 1
ATOM 706 N N . LYS A 1 87 ? -9.714 1.596 6.696 1.00 90.69 87 LYS A N 1
ATOM 707 C CA . LYS A 1 87 ? -8.418 0.928 6.487 1.00 90.69 87 LYS A CA 1
ATOM 708 C C . LYS A 1 87 ? -8.393 0.067 5.226 1.00 90.69 87 LYS A C 1
ATOM 710 O O . LYS A 1 87 ? -7.404 0.091 4.507 1.00 90.69 87 LYS A O 1
ATOM 715 N N . ARG A 1 88 ? -9.468 -0.681 4.952 1.00 94.12 88 ARG A N 1
ATOM 716 C CA . ARG A 1 88 ? -9.564 -1.508 3.740 1.00 94.12 88 ARG A CA 1
ATOM 717 C C . ARG A 1 88 ? -9.613 -0.673 2.465 1.00 94.12 88 ARG A C 1
ATOM 719 O O . ARG A 1 88 ? -8.970 -1.047 1.491 1.00 94.12 88 ARG A O 1
ATOM 726 N N . VAL A 1 89 ? -10.361 0.428 2.472 1.00 93.56 89 VAL A N 1
ATOM 727 C CA . VAL A 1 89 ? -10.450 1.338 1.323 1.00 93.56 89 VAL A CA 1
ATOM 728 C C . VAL A 1 89 ? -9.095 1.993 1.064 1.00 93.56 89 VAL A C 1
ATOM 730 O O . VAL A 1 89 ? -8.562 1.822 -0.026 1.00 93.56 89 VAL A O 1
ATOM 733 N N . CYS A 1 90 ? -8.476 2.597 2.081 1.00 91.94 90 CYS A N 1
ATOM 734 C CA . CYS A 1 90 ? -7.158 3.220 1.939 1.00 91.94 90 CYS A CA 1
ATOM 735 C C . CYS A 1 90 ? -6.088 2.215 1.485 1.00 91.94 90 CYS A C 1
ATOM 737 O O . CYS A 1 90 ? -5.263 2.533 0.638 1.00 91.94 90 CYS A O 1
ATOM 739 N N . GLN A 1 91 ? -6.108 0.981 2.006 1.00 94.69 91 GLN A N 1
ATOM 740 C CA . GLN A 1 91 ? -5.172 -0.060 1.569 1.00 94.69 91 GLN A CA 1
ATOM 741 C C . GLN A 1 91 ? -5.366 -0.419 0.092 1.00 94.69 91 GLN A C 1
ATOM 743 O O . GLN A 1 91 ? -4.390 -0.617 -0.626 1.00 94.69 91 GLN A O 1
ATOM 748 N N . LYS A 1 92 ? -6.616 -0.513 -0.371 1.00 96.00 92 LYS A N 1
ATOM 749 C CA . LYS A 1 92 ? -6.913 -0.773 -1.781 1.00 96.00 92 LYS A CA 1
ATOM 750 C C . LYS A 1 92 ? -6.420 0.372 -2.668 1.00 96.00 92 LYS A C 1
ATOM 752 O O . LYS A 1 92 ? -5.796 0.097 -3.686 1.00 96.00 92 LYS A O 1
ATOM 757 N N . GLU A 1 93 ? -6.693 1.616 -2.288 1.00 96.12 93 GLU A N 1
ATOM 758 C CA . GLU A 1 93 ? -6.271 2.810 -3.031 1.00 96.12 93 GLU A CA 1
ATOM 759 C C . GLU A 1 93 ? -4.746 2.899 -3.134 1.00 96.12 93 GLU A C 1
ATOM 761 O O . GLU A 1 93 ? -4.218 3.111 -4.223 1.00 96.12 93 GLU A O 1
ATOM 766 N N . GLU A 1 94 ? -4.034 2.647 -2.035 1.00 96.25 94 GLU A N 1
ATOM 767 C CA . GLU A 1 94 ? -2.570 2.627 -2.018 1.00 96.25 94 GLU A CA 1
ATOM 768 C C . GLU A 1 94 ? -2.008 1.538 -2.941 1.00 96.25 94 GLU A C 1
ATOM 770 O O . GLU A 1 94 ? -1.136 1.807 -3.762 1.00 96.25 94 GLU A O 1
ATOM 775 N N . LEU A 1 95 ? -2.560 0.320 -2.894 1.00 97.50 95 LEU A N 1
ATOM 776 C CA . LEU A 1 95 ? -2.153 -0.752 -3.809 1.00 97.50 95 LEU A CA 1
ATOM 777 C C . LEU A 1 95 ? -2.448 -0.406 -5.278 1.00 97.50 95 LEU A C 1
ATOM 779 O O . LEU A 1 95 ? -1.655 -0.731 -6.161 1.00 97.50 95 LEU A O 1
ATOM 783 N N . GLN A 1 96 ? -3.572 0.256 -5.562 1.00 98.38 96 GLN A N 1
ATOM 784 C CA . GLN A 1 96 ? -3.900 0.717 -6.915 1.00 98.38 96 GLN A CA 1
ATOM 785 C C . GLN A 1 96 ? -2.936 1.804 -7.395 1.00 98.38 96 GLN A C 1
ATOM 787 O O . GLN A 1 96 ? -2.517 1.778 -8.554 1.00 98.38 96 GLN A O 1
ATOM 792 N N . LYS A 1 97 ? -2.547 2.726 -6.514 1.00 97.81 97 LYS A N 1
ATOM 793 C CA . LYS A 1 97 ? -1.540 3.747 -6.800 1.00 97.81 97 LYS A CA 1
ATOM 794 C C . LYS A 1 97 ? -0.188 3.108 -7.117 1.00 97.81 97 LYS A C 1
ATOM 796 O O . LYS A 1 97 ? 0.350 3.376 -8.186 1.00 97.81 97 LYS A O 1
ATOM 801 N N . GLN A 1 98 ? 0.286 2.196 -6.267 1.00 98.38 98 GLN A N 1
ATOM 802 C CA . GLN A 1 98 ? 1.540 1.460 -6.473 1.00 98.38 98 GLN A CA 1
ATOM 803 C C . GLN A 1 98 ? 1.542 0.680 -7.789 1.00 98.38 98 GLN A C 1
ATOM 805 O O . GLN A 1 98 ? 2.506 0.746 -8.547 1.00 98.38 98 GLN A O 1
ATOM 810 N N . LYS A 1 99 ? 0.440 -0.012 -8.105 1.00 98.31 99 LYS A N 1
ATOM 811 C CA . LYS A 1 99 ? 0.275 -0.687 -9.397 1.00 98.31 99 LYS A CA 1
ATOM 812 C C . LYS A 1 99 ? 0.432 0.302 -10.559 1.00 98.31 99 LYS A C 1
ATOM 814 O O . LYS A 1 99 ? 1.202 0.044 -11.475 1.00 98.31 99 LYS A O 1
ATOM 819 N N . SER A 1 100 ? -0.265 1.434 -10.492 1.00 98.44 100 SER A N 1
ATOM 820 C CA . SER A 1 100 ? -0.248 2.450 -11.550 1.00 98.44 100 SER A CA 1
ATOM 821 C C . SER A 1 100 ? 1.129 3.108 -11.710 1.00 98.44 100 SER A C 1
ATOM 823 O O . SER A 1 100 ? 1.499 3.533 -12.799 1.00 98.44 100 SER A O 1
ATOM 825 N N . GLU A 1 101 ? 1.879 3.276 -10.622 1.00 98.50 101 GLU A N 1
ATOM 826 C CA . GLU A 1 101 ? 3.253 3.791 -10.650 1.00 98.50 101 GLU A CA 1
ATOM 827 C C . GLU A 1 101 ? 4.206 2.788 -11.304 1.00 98.50 101 G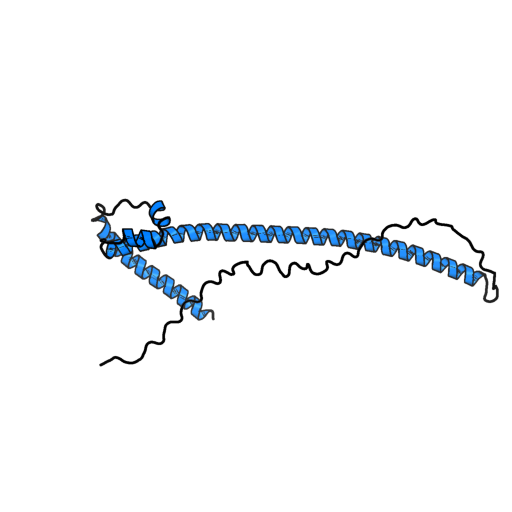LU A C 1
ATOM 829 O O . GLU A 1 101 ? 4.967 3.164 -12.193 1.00 98.50 101 GLU A O 1
ATOM 834 N N . LEU A 1 102 ? 4.106 1.507 -10.939 1.00 98.56 102 LEU A N 1
ATOM 835 C CA . LEU A 1 102 ? 4.902 0.441 -11.548 1.00 98.56 102 LEU A CA 1
ATOM 836 C C . LEU A 1 102 ? 4.599 0.271 -13.040 1.00 98.56 102 LEU A C 1
ATOM 838 O O . LEU A 1 102 ? 5.531 0.136 -13.826 1.00 98.56 102 LEU A O 1
ATOM 842 N N . GLU A 1 103 ? 3.328 0.321 -13.447 1.00 98.56 103 GLU A N 1
ATOM 843 C CA . GLU A 1 103 ? 2.937 0.270 -14.865 1.00 98.56 103 GLU A CA 1
ATOM 844 C C . GLU A 1 103 ? 3.580 1.417 -15.662 1.00 98.56 103 GLU A C 1
ATOM 846 O O . GLU A 1 103 ? 4.172 1.182 -16.715 1.00 98.56 103 GLU A O 1
ATOM 851 N N . ARG A 1 104 ? 3.575 2.644 -15.121 1.00 98.62 104 ARG A N 1
ATOM 852 C CA . A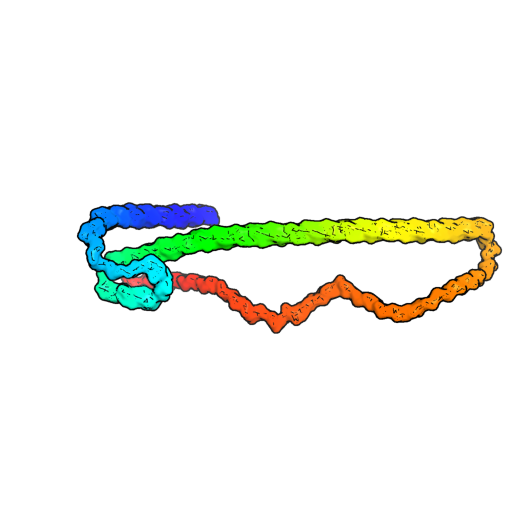RG A 1 104 ? 4.240 3.791 -15.764 1.00 98.62 104 ARG A CA 1
ATOM 853 C C . ARG A 1 104 ? 5.750 3.611 -15.888 1.00 98.62 104 ARG A C 1
ATOM 855 O O . ARG A 1 104 ? 6.315 4.014 -16.906 1.00 98.62 104 ARG A O 1
ATOM 862 N N . GLU A 1 105 ? 6.404 3.043 -14.876 1.00 98.56 105 GLU A N 1
ATOM 863 C CA . GLU A 1 105 ? 7.852 2.810 -14.922 1.00 98.56 105 GLU A CA 1
ATOM 864 C C . GLU A 1 105 ? 8.207 1.718 -15.938 1.00 98.56 105 GLU A C 1
ATOM 866 O O . GLU A 1 105 ? 9.159 1.881 -16.700 1.00 98.56 105 GLU A O 1
ATOM 871 N N . VAL A 1 106 ? 7.406 0.652 -16.028 1.00 98.75 106 VAL A N 1
ATOM 872 C CA . VAL A 1 106 ? 7.560 -0.379 -17.067 1.00 98.75 106 VAL A CA 1
ATOM 873 C C . VAL A 1 106 ? 7.436 0.237 -18.457 1.00 98.75 106 VAL A C 1
ATOM 875 O O . VAL A 1 106 ? 8.308 0.016 -19.297 1.00 98.75 106 VAL A O 1
ATOM 878 N N . ASP A 1 107 ? 6.414 1.060 -18.694 1.00 98.69 107 ASP A N 1
ATOM 879 C CA . ASP A 1 107 ? 6.212 1.715 -19.989 1.00 98.69 107 ASP A CA 1
ATOM 880 C C . ASP A 1 107 ? 7.357 2.670 -20.342 1.00 98.69 107 ASP A C 1
ATOM 882 O O . ASP A 1 107 ? 7.779 2.759 -21.498 1.00 98.69 107 ASP A O 1
ATOM 886 N N . LYS A 1 108 ? 7.871 3.402 -19.352 1.00 98.62 108 LYS A N 1
ATOM 887 C CA . LYS A 1 108 ? 9.028 4.285 -19.520 1.00 98.62 108 LYS A CA 1
ATOM 888 C C . LYS A 1 108 ? 10.271 3.487 -19.909 1.00 98.62 108 LYS A C 1
ATOM 890 O O . LYS A 1 108 ? 10.875 3.794 -20.937 1.00 98.62 108 LYS A O 1
ATOM 895 N N . LEU A 1 109 ? 10.601 2.439 -19.158 1.00 98.62 109 LEU A N 1
ATOM 896 C CA . LEU A 1 109 ? 11.762 1.593 -19.439 1.00 98.62 109 LEU A CA 1
ATOM 897 C C . LEU A 1 109 ? 11.625 0.863 -20.777 1.00 98.62 109 LEU A C 1
ATOM 899 O O . LEU A 1 109 ? 12.611 0.712 -21.492 1.00 98.62 109 LEU A O 1
ATOM 903 N N . ALA A 1 110 ? 10.416 0.446 -21.160 1.00 98.62 110 ALA A N 1
ATOM 904 C CA . ALA A 1 110 ? 10.166 -0.161 -22.463 1.00 98.62 110 ALA A CA 1
ATOM 905 C C . ALA A 1 110 ? 10.470 0.814 -23.614 1.00 98.62 110 ALA A C 1
ATOM 907 O O . ALA A 1 110 ? 11.124 0.424 -24.584 1.00 98.62 110 ALA A O 1
ATOM 908 N N . ARG A 1 111 ? 10.061 2.087 -23.494 1.00 98.50 111 ARG A N 1
ATOM 909 C CA . ARG A 1 111 ? 10.389 3.137 -24.477 1.00 98.50 111 ARG A CA 1
ATOM 910 C C . ARG A 1 111 ? 11.888 3.416 -24.542 1.00 98.50 111 ARG A C 1
ATOM 912 O O . ARG A 1 111 ? 12.442 3.476 -25.637 1.00 98.50 111 ARG A O 1
ATOM 919 N N . GLU A 1 112 ? 12.545 3.554 -23.394 1.00 98.56 112 GLU A N 1
ATOM 920 C CA . GLU A 1 112 ? 13.994 3.785 -23.314 1.00 98.56 112 GLU A CA 1
ATOM 921 C C . GLU A 1 112 ? 14.782 2.614 -23.915 1.00 98.56 112 GLU A C 1
ATOM 923 O O . GLU A 1 112 ? 15.703 2.816 -24.704 1.00 98.56 112 GLU A O 1
ATOM 928 N N . ASN A 1 113 ? 14.378 1.377 -23.620 1.00 98.56 113 ASN A N 1
ATOM 929 C CA . ASN A 1 113 ? 14.997 0.180 -24.180 1.00 98.56 113 ASN A CA 1
ATOM 930 C C . ASN A 1 113 ? 14.818 0.112 -25.704 1.00 98.56 113 ASN A C 1
ATOM 932 O O . ASN A 1 113 ? 15.784 -0.130 -26.424 1.00 98.56 113 ASN A O 1
ATOM 936 N N . ALA A 1 114 ? 13.616 0.393 -26.215 1.00 98.56 114 ALA A N 1
ATOM 937 C CA . ALA A 1 114 ? 13.372 0.455 -27.655 1.00 98.56 114 ALA A CA 1
ATOM 938 C C . ALA A 1 114 ? 14.245 1.518 -28.347 1.00 98.56 114 ALA A C 1
ATOM 940 O O . ALA A 1 114 ? 14.832 1.237 -29.392 1.00 98.56 114 ALA A O 1
ATOM 941 N N . ALA A 1 115 ? 14.387 2.702 -27.744 1.00 98.50 115 ALA A N 1
ATOM 942 C CA . ALA A 1 115 ? 15.247 3.763 -28.263 1.00 98.50 115 ALA A CA 1
ATOM 943 C C . ALA A 1 115 ? 16.726 3.340 -28.300 1.00 98.50 115 ALA A C 1
ATOM 945 O O . ALA A 1 115 ? 17.375 3.472 -29.336 1.00 98.50 115 ALA A O 1
ATOM 946 N N . MET A 1 116 ? 17.238 2.751 -27.214 1.00 98.44 116 MET A N 1
ATOM 947 C CA . MET A 1 116 ? 18.617 2.248 -27.164 1.00 98.44 116 MET A CA 1
ATOM 948 C C . MET A 1 116 ? 18.874 1.141 -28.191 1.00 98.44 116 MET A C 1
ATOM 950 O O . MET A 1 116 ? 19.949 1.082 -28.782 1.00 98.44 116 MET A O 1
ATOM 954 N N . ARG A 1 117 ? 17.898 0.258 -28.434 1.00 98.31 117 ARG A N 1
ATOM 955 C CA . ARG A 1 117 ? 18.017 -0.794 -29.456 1.00 98.31 117 ARG A CA 1
ATOM 956 C C . ARG A 1 117 ? 18.128 -0.208 -30.860 1.00 98.31 117 ARG A C 1
ATOM 958 O O . ARG A 1 117 ? 19.004 -0.630 -31.605 1.00 98.31 117 ARG A O 1
ATOM 965 N N . LEU A 1 118 ? 17.309 0.793 -31.185 1.00 98.31 118 LEU A N 1
ATOM 966 C CA . LEU A 1 118 ? 17.399 1.507 -32.463 1.00 98.31 118 LEU A CA 1
ATOM 967 C C . LEU A 1 118 ? 18.765 2.183 -32.642 1.00 98.31 118 LEU A C 1
ATOM 969 O O . LEU A 1 118 ? 19.348 2.116 -33.723 1.00 98.31 118 LEU A O 1
ATOM 973 N N . GLU A 1 119 ? 19.297 2.801 -31.588 1.00 98.31 119 GLU A N 1
ATOM 974 C CA . GLU A 1 119 ? 20.624 3.421 -31.623 1.00 98.31 119 GLU A CA 1
ATOM 975 C C . GLU A 1 119 ? 21.738 2.382 -31.826 1.00 98.31 119 GLU A C 1
ATOM 977 O O . GLU A 1 119 ? 22.619 2.572 -32.669 1.00 98.31 119 GLU A O 1
ATOM 982 N N . LEU A 1 120 ? 21.672 1.251 -31.118 1.00 98.38 120 LEU A N 1
ATOM 983 C CA . LEU A 1 120 ? 22.606 0.137 -31.293 1.00 98.38 120 LEU A CA 1
ATOM 984 C C . LEU A 1 120 ? 22.571 -0.426 -32.714 1.00 98.38 120 LEU A C 1
ATOM 986 O O . LEU A 1 120 ? 23.632 -0.654 -33.296 1.00 98.38 120 LEU A O 1
ATOM 990 N N . ASP A 1 121 ? 21.385 -0.634 -33.283 1.00 98.31 121 ASP A N 1
ATOM 991 C CA . ASP A 1 121 ? 21.233 -1.156 -34.643 1.00 98.31 121 ASP A CA 1
ATOM 992 C C . ASP A 1 121 ? 21.775 -0.161 -35.683 1.00 98.31 121 ASP A C 1
ATOM 994 O O . ASP A 1 121 ? 22.499 -0.553 -36.602 1.00 98.31 121 ASP A O 1
ATOM 998 N N . ALA A 1 122 ? 21.541 1.142 -35.494 1.00 98.12 122 ALA A N 1
ATOM 999 C CA . ALA A 1 122 ? 22.111 2.183 -36.349 1.00 98.12 122 ALA A CA 1
ATOM 1000 C C . ALA A 1 122 ? 23.649 2.220 -36.283 1.00 98.12 122 ALA A C 1
ATOM 1002 O O . ALA A 1 122 ? 24.317 2.374 -37.310 1.00 98.12 122 ALA A O 1
ATOM 1003 N N . LEU A 1 123 ? 24.232 2.077 -35.090 1.00 98.00 123 LEU A N 1
ATOM 1004 C CA . LEU A 1 123 ? 25.685 2.020 -34.913 1.00 98.00 123 LEU A CA 1
ATOM 1005 C C . LEU A 1 123 ? 26.285 0.746 -35.514 1.00 98.00 123 LEU A C 1
ATOM 1007 O O . LEU A 1 123 ? 27.315 0.823 -36.185 1.00 98.00 123 LEU A O 1
ATOM 1011 N N . ARG A 1 124 ? 25.633 -0.408 -35.338 1.00 97.81 124 ARG A N 1
ATOM 1012 C CA . ARG A 1 124 ? 26.039 -1.672 -35.972 1.00 97.81 124 ARG A CA 1
ATOM 1013 C C . ARG A 1 124 ? 26.057 -1.550 -37.489 1.00 97.81 124 ARG A C 1
ATOM 1015 O O . ARG A 1 124 ? 27.083 -1.860 -38.086 1.00 97.81 124 ARG A O 1
ATOM 1022 N N . GLY A 1 125 ? 25.006 -0.989 -38.089 1.00 97.75 125 GLY A N 1
ATOM 1023 C CA . GLY A 1 125 ? 24.952 -0.752 -39.534 1.00 97.75 125 GLY A CA 1
ATOM 1024 C C . GLY A 1 125 ? 26.093 0.140 -40.039 1.00 97.75 125 GLY A C 1
ATOM 1025 O O . GLY A 1 125 ? 26.723 -0.166 -41.051 1.00 97.75 125 GLY A O 1
ATOM 1026 N N . LYS A 1 126 ? 26.440 1.209 -39.304 1.00 97.44 126 LYS A N 1
ATOM 1027 C CA . LYS A 1 126 ? 27.602 2.061 -39.635 1.00 97.44 126 LYS A CA 1
ATOM 1028 C C . LYS A 1 126 ? 28.920 1.284 -39.569 1.00 97.44 126 LYS A C 1
ATOM 1030 O O . LYS A 1 126 ? 29.745 1.397 -40.475 1.00 97.44 126 LYS A O 1
ATOM 1035 N N . CYS A 1 127 ? 29.122 0.492 -38.517 1.00 97.31 127 CYS A N 1
ATOM 1036 C CA . CYS A 1 127 ? 30.318 -0.335 -38.359 1.00 97.31 127 CYS A CA 1
ATOM 1037 C C . CYS A 1 127 ? 30.434 -1.395 -39.461 1.00 97.31 127 CYS A C 1
ATOM 1039 O O . CYS A 1 127 ? 31.514 -1.578 -40.018 1.00 97.31 127 CYS A O 1
ATOM 1041 N N . GLU A 1 128 ? 29.338 -2.065 -39.812 1.00 97.06 128 GLU A N 1
ATOM 1042 C CA . GLU A 1 128 ? 29.295 -3.057 -40.889 1.00 97.06 128 GLU A CA 1
ATOM 1043 C C . GLU A 1 128 ? 29.618 -2.438 -42.249 1.00 97.06 128 GLU A C 1
ATOM 1045 O O . GLU A 1 128 ? 30.410 -3.008 -43.001 1.00 97.06 128 GLU A O 1
ATOM 1050 N N . ALA A 1 129 ? 29.086 -1.246 -42.539 1.00 95.88 129 ALA A N 1
ATOM 1051 C CA . ALA A 1 129 ? 29.404 -0.507 -43.757 1.00 95.88 129 ALA A CA 1
ATOM 1052 C C . ALA A 1 129 ? 30.900 -0.157 -43.839 1.00 95.88 129 ALA A C 1
ATOM 1054 O O . ALA A 1 129 ? 31.541 -0.409 -44.861 1.00 95.88 129 ALA A O 1
ATOM 1055 N N . LEU A 1 130 ? 31.484 0.352 -42.747 1.00 96.19 130 LEU A N 1
ATOM 1056 C CA . LEU A 1 130 ? 32.918 0.657 -42.674 1.00 96.19 130 LEU A CA 1
ATOM 1057 C C . LEU A 1 130 ? 33.784 -0.600 -42.826 1.00 96.19 130 LEU A C 1
ATOM 1059 O O . LEU A 1 130 ? 34.775 -0.585 -43.557 1.00 96.19 130 LEU A O 1
ATOM 1063 N N . GLN A 1 131 ? 33.406 -1.707 -42.184 1.00 95.62 131 GLN A N 1
ATOM 1064 C CA . GLN A 1 131 ? 34.106 -2.983 -42.339 1.00 95.62 131 GLN A CA 1
ATOM 1065 C C . GLN A 1 131 ? 33.986 -3.538 -43.764 1.00 95.62 131 GLN A C 1
ATOM 1067 O O . GLN A 1 131 ? 34.963 -4.052 -44.306 1.00 95.62 131 GLN A O 1
ATOM 1072 N N . GLY A 1 132 ? 32.807 -3.439 -44.383 1.00 94.56 132 GLY A N 1
ATOM 1073 C CA . GLY A 1 132 ? 32.578 -3.834 -45.773 1.00 94.56 132 GLY A CA 1
ATOM 1074 C C . GLY A 1 132 ? 33.431 -3.024 -46.746 1.00 94.56 132 GLY A C 1
ATOM 1075 O O . GLY A 1 132 ? 34.060 -3.597 -47.638 1.00 94.56 132 GLY A O 1
ATOM 1076 N N . PHE A 1 133 ? 33.535 -1.713 -46.520 1.00 94.31 133 PHE A N 1
ATOM 1077 C CA . PHE A 1 133 ? 34.430 -0.838 -47.271 1.00 94.31 133 PHE A CA 1
ATOM 1078 C C . PHE A 1 133 ? 35.898 -1.249 -47.104 1.00 94.31 133 PHE A C 1
ATOM 1080 O O . PHE A 1 133 ? 36.580 -1.483 -48.100 1.00 94.31 133 PHE A O 1
ATOM 1087 N N . ALA A 1 134 ? 36.374 -1.430 -45.867 1.00 93.12 134 ALA A N 1
ATOM 1088 C CA . ALA A 1 134 ? 37.749 -1.851 -45.594 1.00 93.12 134 ALA A CA 1
ATOM 1089 C C . ALA A 1 134 ? 38.095 -3.195 -46.263 1.00 93.12 134 ALA A C 1
ATOM 1091 O O . ALA A 1 134 ? 39.157 -3.326 -46.873 1.00 93.12 134 ALA A O 1
ATOM 1092 N N . ARG A 1 135 ? 37.179 -4.175 -46.218 1.00 93.50 135 ARG A N 1
ATOM 1093 C CA . ARG A 1 135 ? 37.331 -5.465 -46.915 1.00 93.50 135 ARG A CA 1
ATOM 1094 C C . ARG A 1 135 ? 37.392 -5.300 -48.431 1.00 93.50 135 ARG A C 1
ATOM 1096 O O . ARG A 1 135 ? 38.244 -5.914 -49.064 1.00 93.50 135 ARG A O 1
ATOM 1103 N N . SER A 1 136 ? 36.529 -4.465 -49.005 1.00 91.06 136 SER A N 1
ATOM 1104 C CA . SER A 1 136 ? 36.498 -4.211 -50.452 1.00 91.06 136 SER A CA 1
ATOM 1105 C C . SER A 1 136 ? 37.788 -3.546 -50.935 1.00 91.06 136 SER A C 1
ATOM 1107 O O . SER A 1 136 ? 38.360 -3.963 -51.938 1.00 91.06 136 SER A O 1
ATOM 1109 N N . VAL A 1 137 ? 38.299 -2.565 -50.183 1.00 89.94 137 VAL A N 1
ATOM 1110 C CA . VAL A 1 137 ? 39.587 -1.910 -50.464 1.00 89.94 137 VAL A CA 1
ATOM 1111 C C . VAL A 1 137 ? 40.752 -2.898 -50.356 1.00 89.94 137 VAL A C 1
ATOM 1113 O O . VAL A 1 137 ? 41.646 -2.874 -51.200 1.00 89.94 137 VAL A O 1
ATOM 1116 N N . ALA A 1 138 ? 40.747 -3.784 -49.355 1.00 85.81 138 ALA A N 1
ATOM 1117 C CA . ALA A 1 138 ? 41.767 -4.822 -49.211 1.00 85.81 138 ALA A CA 1
ATOM 1118 C C . ALA A 1 138 ? 41.719 -5.846 -50.361 1.00 85.81 138 ALA A C 1
ATOM 1120 O O . ALA A 1 138 ? 42.760 -6.192 -50.916 1.00 85.81 138 ALA A O 1
ATOM 1121 N N . ALA A 1 139 ? 40.523 -6.281 -50.769 1.00 82.19 139 ALA A N 1
ATOM 1122 C CA . ALA A 1 139 ? 40.335 -7.212 -51.881 1.00 82.19 139 ALA A CA 1
ATOM 1123 C C . ALA A 1 139 ? 40.765 -6.609 -53.229 1.00 82.19 139 ALA A C 1
ATOM 1125 O O . ALA A 1 139 ? 41.430 -7.279 -54.015 1.00 82.19 139 ALA A O 1
ATOM 1126 N N . ALA A 1 140 ? 40.458 -5.331 -53.472 1.00 77.56 140 ALA A N 1
ATOM 1127 C CA . ALA A 1 140 ? 40.869 -4.617 -54.683 1.00 77.56 140 ALA A CA 1
ATOM 1128 C C . ALA A 1 140 ? 42.392 -4.406 -54.783 1.00 77.56 140 ALA A C 1
ATOM 1130 O O . ALA A 1 140 ? 42.907 -4.176 -55.874 1.00 77.56 140 ALA A O 1
ATOM 1131 N N . ARG A 1 141 ? 43.123 -4.474 -53.662 1.00 67.25 141 ARG A N 1
ATOM 1132 C CA . ARG A 1 141 ? 44.578 -4.260 -53.614 1.00 67.25 141 ARG A CA 1
ATOM 1133 C C . ARG A 1 141 ? 45.421 -5.539 -53.743 1.00 67.25 141 ARG A C 1
ATOM 1135 O O . ARG A 1 141 ? 46.627 -5.416 -53.940 1.00 67.25 141 ARG A O 1
ATOM 1142 N N . GLY A 1 142 ? 44.822 -6.736 -53.703 1.00 54.44 142 GLY A N 1
ATOM 1143 C CA . GLY A 1 142 ? 45.542 -8.022 -53.764 1.00 54.44 142 GLY A CA 1
ATOM 1144 C C . GLY A 1 142 ? 46.546 -8.231 -52.607 1.00 54.44 142 GLY A C 1
ATOM 1145 O O . GLY A 1 142 ? 46.852 -7.296 -51.867 1.00 54.44 142 GLY A O 1
ATOM 1146 N N . PRO A 1 143 ? 47.108 -9.442 -52.410 1.00 54.72 143 PRO A N 1
ATOM 1147 C CA . PRO A 1 143 ? 47.967 -9.744 -51.256 1.00 54.72 143 PRO A CA 1
ATOM 1148 C C . PRO A 1 143 ? 49.363 -9.082 -51.286 1.00 54.72 143 PRO A C 1
ATOM 1150 O O . PRO A 1 143 ? 50.198 -9.406 -50.448 1.00 54.72 143 PRO A O 1
ATOM 1153 N N . ALA A 1 144 ? 49.645 -8.162 -52.217 1.00 50.12 144 ALA A N 1
ATOM 1154 C CA . ALA A 1 144 ? 50.999 -7.656 -52.472 1.00 50.12 144 ALA A CA 1
ATOM 1155 C C . ALA A 1 144 ? 51.177 -6.129 -52.366 1.00 50.12 144 ALA A C 1
ATOM 1157 O O . ALA A 1 144 ? 52.235 -5.616 -52.718 1.00 50.12 144 ALA A O 1
ATOM 1158 N N . ALA A 1 145 ? 50.194 -5.380 -51.863 1.00 47.62 145 ALA A N 1
ATOM 1159 C CA . ALA A 1 145 ? 50.318 -3.930 -51.720 1.00 47.62 145 ALA A CA 1
ATOM 1160 C C . ALA A 1 145 ? 50.426 -3.519 -50.242 1.00 47.62 145 ALA A C 1
ATOM 1162 O O . ALA A 1 145 ? 49.473 -3.015 -49.646 1.00 47.62 145 ALA A O 1
ATOM 1163 N N . LEU A 1 146 ? 51.616 -3.698 -49.658 1.00 56.50 146 LEU A N 1
ATOM 1164 C CA . LEU A 1 146 ? 52.048 -2.952 -48.472 1.00 56.50 146 LEU A CA 1
ATOM 1165 C C . LEU A 1 146 ? 52.192 -1.470 -48.859 1.00 56.50 146 LEU A C 1
ATOM 1167 O O . LEU A 1 146 ? 53.290 -0.982 -49.110 1.00 56.50 146 LEU A O 1
ATOM 1171 N N . VAL A 1 147 ? 51.076 -0.753 -48.972 1.00 52.22 147 VAL A N 1
ATOM 1172 C CA . VAL A 1 147 ? 51.089 0.702 -49.158 1.00 52.22 147 VAL A CA 1
ATOM 1173 C C . VAL A 1 147 ? 50.979 1.349 -47.786 1.00 52.22 147 VAL A C 1
ATOM 1175 O O . VAL A 1 147 ? 50.047 1.069 -47.033 1.00 52.22 147 VAL A O 1
ATOM 1178 N N . ALA A 1 148 ? 51.974 2.188 -47.489 1.00 50.62 148 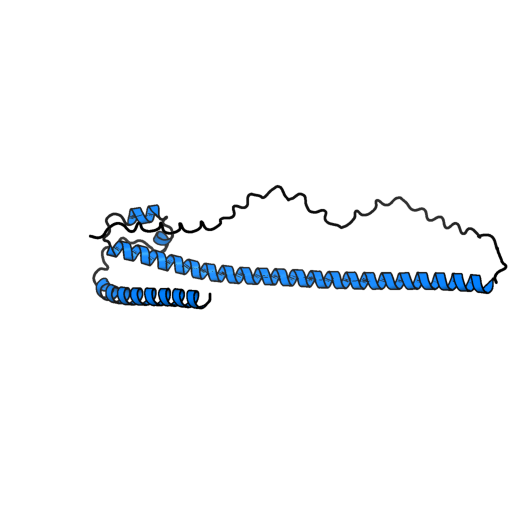ALA A N 1
ATOM 1179 C CA . ALA A 1 148 ? 52.153 2.940 -46.254 1.00 50.62 148 ALA A CA 1
ATOM 1180 C C . ALA A 1 148 ? 50.844 3.565 -45.728 1.00 50.62 148 ALA A C 1
ATOM 1182 O O . ALA A 1 148 ? 50.012 4.010 -46.528 1.00 50.62 148 ALA A O 1
ATOM 1183 N N . PRO A 1 149 ? 50.656 3.648 -44.397 1.00 49.75 149 PRO A N 1
ATOM 1184 C CA . PRO A 1 149 ? 49.474 4.279 -43.838 1.00 49.75 149 PRO A CA 1
ATOM 1185 C C . PRO A 1 149 ? 49.516 5.773 -44.171 1.00 49.75 149 PRO A C 1
ATOM 1187 O O . PRO A 1 149 ? 50.318 6.527 -43.622 1.00 49.75 149 PRO A O 1
ATOM 1190 N N . ALA A 1 150 ? 48.651 6.213 -45.084 1.00 49.59 150 ALA A N 1
ATOM 1191 C CA . ALA A 1 150 ? 48.350 7.626 -45.239 1.00 49.59 150 ALA A CA 1
ATOM 1192 C C . ALA A 1 150 ? 47.608 8.074 -43.973 1.00 49.59 150 ALA A C 1
ATOM 1194 O O . ALA A 1 150 ? 46.410 7.834 -43.816 1.00 49.59 150 ALA A O 1
ATOM 1195 N N . SER A 1 151 ? 48.355 8.660 -43.038 1.00 49.25 151 SER A N 1
ATOM 1196 C CA . SER A 1 151 ? 47.841 9.267 -41.815 1.00 49.25 151 SER A CA 1
ATOM 1197 C C . SER A 1 151 ? 46.874 10.400 -42.153 1.00 49.25 151 SER A C 1
ATOM 1199 O O . SER A 1 151 ? 47.283 11.540 -42.360 1.00 49.25 151 SER A O 1
ATOM 1201 N N . VAL A 1 152 ? 45.576 10.105 -42.169 1.00 49.28 152 VAL A N 1
ATOM 1202 C CA . VAL A 1 152 ? 44.543 11.133 -42.019 1.00 49.28 152 VAL A CA 1
ATOM 1203 C C . VAL A 1 152 ? 44.474 11.470 -40.533 1.00 49.28 152 VAL A C 1
ATOM 1205 O O . VAL A 1 152 ? 43.812 10.798 -39.746 1.00 49.28 152 VAL A O 1
ATOM 1208 N N . ILE A 1 153 ? 45.216 12.502 -40.137 1.00 48.25 153 ILE A N 1
ATOM 1209 C CA . ILE A 1 153 ? 45.120 13.098 -38.806 1.00 48.25 153 ILE A CA 1
ATOM 1210 C C . ILE A 1 153 ? 43.872 13.988 -38.801 1.00 48.25 153 ILE A C 1
ATOM 1212 O O . ILE A 1 153 ? 43.941 15.176 -39.104 1.00 48.25 153 ILE A O 1
ATOM 1216 N N . THR A 1 154 ? 42.711 13.440 -38.447 1.00 52.72 154 THR A N 1
ATOM 1217 C CA . THR A 1 154 ? 41.612 14.281 -37.958 1.00 52.72 154 THR A CA 1
ATOM 1218 C C . THR A 1 154 ? 41.921 14.664 -36.517 1.00 52.72 154 THR A C 1
ATOM 1220 O O . THR A 1 154 ? 41.705 13.879 -35.594 1.00 52.72 154 THR A O 1
ATOM 1223 N N . ILE A 1 155 ? 42.446 15.874 -36.319 1.00 49.91 155 ILE A N 1
ATOM 1224 C CA . ILE A 1 155 ? 42.530 16.502 -34.998 1.00 49.91 155 ILE A CA 1
ATOM 1225 C C . ILE A 1 155 ? 41.100 16.828 -34.565 1.00 49.91 155 ILE A C 1
ATOM 1227 O O . ILE A 1 155 ? 40.557 17.872 -34.920 1.00 49.91 155 ILE A O 1
ATOM 1231 N N . VAL A 1 156 ? 40.480 15.948 -33.783 1.00 48.28 156 VAL A N 1
ATOM 1232 C CA . VAL A 1 156 ? 39.336 16.337 -32.956 1.00 48.28 156 VAL A CA 1
ATOM 1233 C C . VAL A 1 156 ? 39.896 16.707 -31.589 1.00 48.28 156 VAL A C 1
ATOM 1235 O O . VAL A 1 156 ? 40.298 15.852 -30.805 1.00 48.28 156 VAL A O 1
ATOM 1238 N N . LYS A 1 157 ? 39.970 18.014 -31.329 1.00 52.94 157 LYS A N 1
ATOM 1239 C CA . LYS A 1 157 ? 40.282 18.597 -30.022 1.00 52.94 157 LYS A CA 1
ATOM 1240 C C . LYS A 1 157 ? 39.150 18.238 -29.053 1.00 52.94 157 LYS A C 1
ATOM 1242 O O . LYS A 1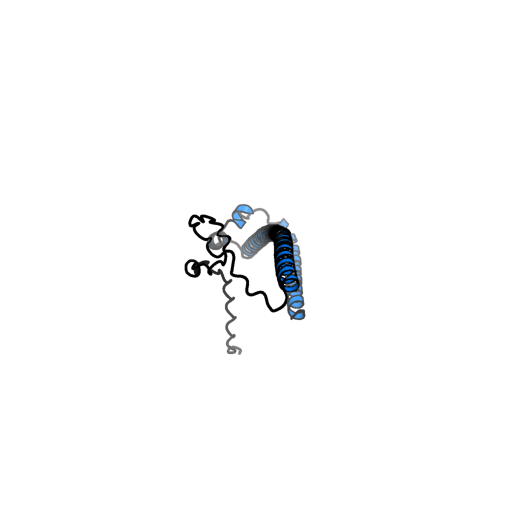 157 ? 38.152 18.946 -28.976 1.00 52.94 157 LYS A O 1
ATOM 1247 N N . SER A 1 158 ? 39.293 17.151 -28.308 1.00 44.94 158 SER A N 1
ATOM 1248 C CA . SER A 1 158 ? 38.426 16.849 -27.171 1.00 44.94 158 SER A CA 1
ATOM 1249 C C . SER A 1 158 ? 38.875 17.671 -25.960 1.00 44.94 158 SER A C 1
ATOM 1251 O O . SER A 1 158 ? 39.970 17.495 -25.428 1.00 44.94 158 SER A O 1
ATOM 1253 N N . ALA A 1 159 ? 38.028 18.611 -25.536 1.00 56.91 159 ALA A N 1
ATOM 1254 C CA . ALA A 1 159 ? 38.098 19.175 -24.193 1.00 56.91 159 ALA A CA 1
ATOM 1255 C C . ALA A 1 159 ? 37.799 18.066 -23.161 1.00 56.91 159 ALA A C 1
ATOM 1257 O O . ALA A 1 159 ? 37.010 17.165 -23.459 1.00 56.91 159 ALA A O 1
ATOM 1258 N N . PRO A 1 160 ? 38.391 18.100 -21.955 1.00 50.00 160 PRO A N 1
ATOM 1259 C CA . PRO A 1 160 ? 38.096 17.111 -20.930 1.00 50.00 160 PRO A CA 1
ATOM 1260 C C . PRO A 1 160 ? 36.694 17.371 -20.365 1.00 50.00 160 PRO A C 1
ATOM 1262 O O . PRO A 1 160 ? 36.480 18.313 -19.606 1.00 50.00 160 PRO A O 1
ATOM 1265 N N . SER A 1 161 ? 35.724 16.542 -20.744 1.00 56.12 161 SER A N 1
ATOM 1266 C CA . SER A 1 161 ? 34.430 16.484 -20.065 1.00 56.12 161 SER A CA 1
ATOM 1267 C C . SER A 1 161 ? 34.571 15.709 -18.747 1.00 56.12 161 SER A C 1
ATOM 1269 O O . SER A 1 161 ? 35.160 14.622 -18.763 1.00 56.12 161 SER A O 1
ATOM 1271 N N . PRO A 1 162 ? 34.011 16.185 -17.622 1.00 58.59 162 PRO A N 1
ATOM 1272 C CA . PRO A 1 162 ? 33.898 15.376 -16.414 1.00 58.59 162 PRO A CA 1
ATOM 1273 C C . PRO A 1 162 ? 32.977 14.183 -16.708 1.00 58.59 162 PRO A C 1
ATOM 1275 O O . PRO A 1 162 ? 31.843 14.360 -17.149 1.00 58.59 162 PRO A O 1
ATOM 1278 N N . GLY A 1 163 ? 33.486 12.962 -16.533 1.00 60.53 163 GLY A N 1
ATOM 1279 C CA . GLY A 1 163 ? 32.731 11.740 -16.822 1.00 60.53 163 GLY A CA 1
ATOM 1280 C C . GLY A 1 163 ? 31.489 11.598 -15.927 1.00 60.53 163 GLY A C 1
ATOM 1281 O O . GLY A 1 163 ? 31.537 11.992 -14.758 1.00 60.53 163 GLY A O 1
ATOM 1282 N N . PRO A 1 164 ? 30.377 11.028 -16.429 1.00 60.50 164 PRO A N 1
ATOM 1283 C CA . PRO A 1 164 ? 29.223 10.736 -15.596 1.00 60.50 164 PRO A CA 1
ATOM 1284 C C . PRO A 1 164 ? 29.552 9.570 -14.655 1.00 60.50 164 PRO A C 1
ATOM 1286 O O . PRO A 1 164 ? 30.077 8.534 -15.065 1.00 60.50 164 PRO A O 1
ATOM 1289 N N . ALA A 1 165 ? 29.246 9.759 -13.373 1.00 64.62 165 ALA A N 1
ATOM 1290 C CA . ALA A 1 165 ? 29.320 8.719 -12.356 1.00 64.62 165 ALA A CA 1
ATOM 1291 C C . ALA A 1 165 ? 28.428 7.508 -12.726 1.00 64.62 165 ALA A C 1
ATOM 1293 O O . ALA A 1 165 ? 27.394 7.682 -13.375 1.00 64.62 165 ALA A O 1
ATOM 1294 N N . PRO A 1 166 ? 28.777 6.281 -12.301 1.00 64.75 166 PRO A N 1
ATOM 1295 C CA . PRO A 1 166 ? 27.975 5.092 -12.586 1.00 64.75 166 PRO A CA 1
ATOM 1296 C C . PRO A 1 166 ? 26.608 5.148 -11.872 1.00 64.75 166 PRO A C 1
ATOM 1298 O O . PRO A 1 166 ? 26.578 5.419 -10.668 1.00 64.75 166 PRO A O 1
ATOM 1301 N N . PRO A 1 167 ? 25.479 4.820 -12.534 1.00 57.62 167 PRO A N 1
ATOM 1302 C CA . PRO A 1 167 ? 24.182 4.714 -11.884 1.00 57.62 167 PRO A CA 1
ATOM 1303 C C . PRO A 1 167 ? 24.005 3.288 -11.357 1.00 57.62 167 PRO A C 1
ATOM 1305 O O . PRO A 1 167 ? 23.157 2.529 -11.812 1.00 57.62 167 PRO A O 1
ATOM 1308 N N . TRP A 1 168 ? 24.825 2.910 -10.384 1.00 43.72 168 TRP A N 1
ATOM 1309 C CA . TRP A 1 168 ? 24.441 1.843 -9.470 1.00 43.72 168 TRP A CA 1
ATOM 1310 C C . TRP A 1 168 ? 24.181 2.511 -8.132 1.00 43.72 168 TRP A C 1
ATOM 1312 O O . TRP A 1 168 ? 25.097 3.148 -7.598 1.00 43.72 168 TRP A O 1
ATOM 1322 N N . PRO A 1 169 ? 22.973 2.403 -7.558 1.00 51.62 169 PRO A N 1
ATOM 1323 C CA . PRO A 1 169 ? 22.807 2.801 -6.181 1.00 51.62 169 PRO A CA 1
ATOM 1324 C C . PRO A 1 169 ? 23.701 1.874 -5.357 1.00 51.62 169 PRO A C 1
ATOM 1326 O O . PRO A 1 169 ? 23.428 0.684 -5.197 1.00 51.62 169 PRO A O 1
ATOM 1329 N N . ARG A 1 170 ? 24.807 2.422 -4.838 1.00 48.00 170 ARG A N 1
ATOM 1330 C CA . ARG A 1 170 ? 25.450 1.850 -3.657 1.00 48.00 170 ARG A CA 1
ATOM 1331 C C . ARG A 1 170 ? 24.340 1.645 -2.625 1.00 48.00 170 ARG A C 1
ATOM 1333 O O . ARG A 1 170 ? 23.523 2.556 -2.463 1.00 48.00 170 ARG A O 1
ATOM 1340 N N . PRO A 1 171 ? 24.288 0.498 -1.931 1.00 45.50 171 PRO A N 1
ATOM 1341 C CA . PRO A 1 171 ? 23.316 0.305 -0.872 1.00 45.50 171 PRO A CA 1
ATOM 1342 C C . PRO A 1 171 ? 23.490 1.460 0.110 1.00 45.50 171 PRO A C 1
ATOM 1344 O O . PRO A 1 171 ? 24.587 1.680 0.635 1.00 45.50 171 PRO A O 1
ATOM 1347 N N . CYS A 1 172 ? 22.436 2.260 0.272 1.00 38.34 172 CYS A N 1
ATOM 1348 C CA . CYS A 1 172 ? 22.437 3.365 1.206 1.00 38.34 172 CYS A CA 1
ATOM 1349 C C . CYS A 1 172 ? 22.962 2.851 2.542 1.00 38.34 172 CYS A C 1
ATOM 1351 O O . CYS A 1 172 ? 22.414 1.918 3.130 1.00 38.34 172 CYS A O 1
ATOM 1353 N N . ARG A 1 173 ? 23.982 3.532 3.063 1.00 46.72 173 ARG A N 1
ATOM 1354 C CA . ARG A 1 173 ? 24.387 3.482 4.468 1.00 46.72 173 ARG A CA 1
ATOM 1355 C C . ARG A 1 173 ? 23.326 4.168 5.349 1.00 46.72 173 ARG A C 1
ATOM 1357 O O . ARG A 1 173 ? 23.652 4.913 6.260 1.00 46.72 173 ARG A O 1
ATOM 1364 N N . LEU A 1 174 ? 22.053 3.890 5.064 1.00 40.12 174 LEU A N 1
ATOM 1365 C CA . LEU A 1 174 ? 20.907 4.037 5.949 1.00 40.12 174 LEU A CA 1
ATOM 1366 C C . LEU A 1 174 ? 20.519 2.643 6.467 1.00 40.12 174 LEU A C 1
ATOM 1368 O O . LEU A 1 174 ? 19.361 2.259 6.524 1.00 40.12 174 LEU A O 1
ATOM 1372 N N . PHE A 1 175 ? 21.537 1.874 6.837 1.00 41.16 175 PHE A N 1
ATOM 1373 C CA . PHE A 1 175 ? 21.425 0.732 7.731 1.00 41.16 175 PHE A CA 1
ATOM 1374 C C . PHE A 1 175 ? 22.125 1.111 9.038 1.00 41.16 175 PHE A C 1
ATOM 1376 O O . PHE A 1 175 ? 23.064 0.445 9.448 1.00 41.16 175 PHE A O 1
ATOM 1383 N N . LEU A 1 176 ? 21.760 2.260 9.628 1.00 48.53 176 LEU A N 1
ATOM 1384 C CA . LEU A 1 176 ? 22.086 2.582 11.029 1.00 48.53 176 LEU A CA 1
ATOM 1385 C C . LEU A 1 176 ? 21.381 3.814 11.620 1.00 48.53 176 LEU A C 1
ATOM 1387 O O . LEU A 1 176 ? 21.828 4.323 12.636 1.00 48.53 176 LEU A O 1
ATOM 1391 N N . VAL A 1 177 ? 20.251 4.269 11.071 1.00 48.53 177 VAL A N 1
ATOM 1392 C CA . VAL A 1 177 ? 19.310 5.097 11.848 1.00 48.53 177 VAL A CA 1
ATOM 1393 C C . VAL A 1 177 ? 17.889 4.717 11.450 1.00 48.53 177 VAL A C 1
ATOM 1395 O O . VAL A 1 177 ? 17.311 5.317 10.556 1.00 48.53 177 VAL A O 1
ATOM 1398 N N . LEU A 1 178 ? 17.394 3.638 12.059 1.00 41.81 178 LEU A N 1
ATOM 1399 C CA . LEU A 1 178 ? 15.997 3.384 12.457 1.00 41.81 178 LEU A CA 1
ATOM 1400 C C . LEU A 1 178 ? 15.844 1.915 12.890 1.00 41.81 178 LEU A C 1
ATOM 1402 O O . LEU A 1 178 ? 14.881 1.234 12.559 1.00 41.81 178 LEU A O 1
ATOM 1406 N N . ALA A 1 179 ? 16.757 1.445 13.744 1.00 42.16 179 ALA A N 1
ATOM 1407 C CA . ALA A 1 179 ? 16.386 0.456 14.751 1.00 42.16 179 ALA A CA 1
ATOM 1408 C C . ALA A 1 179 ? 15.615 1.169 15.879 1.00 42.16 179 ALA A C 1
ATOM 1410 O O . ALA A 1 179 ? 16.000 1.097 17.029 1.00 42.16 179 ALA A O 1
ATOM 1411 N N . GLU A 1 180 ? 14.575 1.935 15.544 1.00 47.62 180 GLU A N 1
ATOM 1412 C CA . GLU A 1 180 ? 13.686 2.550 16.536 1.00 47.62 180 GLU A CA 1
ATOM 1413 C C . GLU A 1 180 ? 12.313 2.877 15.925 1.00 47.62 180 GLU A C 1
ATOM 1415 O O . GLU A 1 180 ? 11.629 3.813 16.321 1.00 47.62 180 GLU A O 1
ATOM 1420 N N . THR A 1 181 ? 11.835 2.085 14.964 1.00 39.06 181 THR A N 1
ATOM 1421 C CA . THR A 1 181 ? 10.385 1.898 14.869 1.00 39.06 181 THR A CA 1
ATOM 1422 C C . THR A 1 181 ? 10.042 0.740 15.771 1.00 39.06 181 THR A C 1
ATOM 1424 O O . THR A 1 181 ? 10.110 -0.421 15.370 1.00 39.06 181 THR A O 1
ATOM 1427 N N . ARG A 1 182 ? 9.708 1.102 17.013 1.00 46.09 182 ARG A N 1
ATOM 1428 C CA . ARG A 1 182 ? 8.876 0.354 17.955 1.00 46.09 182 ARG A CA 1
ATOM 1429 C C . ARG A 1 182 ? 7.933 -0.573 17.185 1.00 46.09 182 ARG A C 1
ATOM 1431 O O . ARG A 1 182 ? 6.824 -0.200 16.806 1.00 46.09 182 ARG A O 1
ATOM 1438 N N . SER A 1 183 ? 8.387 -1.803 16.971 1.00 34.09 183 SER A N 1
ATOM 1439 C CA . SER A 1 183 ? 7.510 -2.917 16.685 1.00 34.09 183 SER A CA 1
ATOM 1440 C C . SER A 1 183 ? 6.650 -3.042 17.925 1.00 34.09 183 SER A C 1
ATOM 1442 O O . SER A 1 183 ? 7.061 -3.608 18.936 1.00 34.09 183 SER A O 1
ATOM 1444 N N . PHE A 1 184 ? 5.455 -2.462 17.878 1.00 38.66 184 PHE A N 1
ATOM 1445 C CA . PHE A 1 184 ? 4.396 -2.840 18.793 1.00 38.66 184 PHE A CA 1
ATOM 1446 C C . PHE A 1 184 ? 3.953 -4.238 18.362 1.00 38.66 184 PHE A C 1
ATOM 1448 O O . PHE A 1 184 ? 2.906 -4.436 17.750 1.00 38.66 184 PHE A O 1
ATOM 1455 N N . HIS A 1 185 ? 4.816 -5.219 18.633 1.00 40.62 185 HIS A N 1
ATOM 1456 C CA . HIS A 1 185 ? 4.401 -6.598 18.719 1.00 40.62 185 HIS A CA 1
ATOM 1457 C C . HIS A 1 185 ? 3.246 -6.625 19.722 1.00 40.62 185 HIS A C 1
ATOM 1459 O O . HIS A 1 185 ? 3.409 -6.145 20.852 1.00 40.62 185 HIS A O 1
ATOM 1465 N N . PRO A 1 186 ? 2.063 -7.138 19.348 1.00 42.19 186 PRO A N 1
ATOM 1466 C CA . PRO A 1 186 ? 1.068 -7.448 20.352 1.00 42.19 186 PRO A CA 1
ATOM 1467 C C . PRO A 1 186 ? 1.738 -8.419 21.325 1.00 42.19 186 PRO A C 1
ATOM 1469 O O . PRO A 1 186 ? 2.245 -9.461 20.910 1.00 42.19 186 PRO A O 1
ATOM 1472 N N . ARG A 1 187 ? 1.811 -8.034 22.607 1.00 44.25 187 ARG A N 1
ATOM 1473 C CA . ARG A 1 187 ? 2.329 -8.906 23.664 1.00 44.25 187 ARG A CA 1
ATOM 1474 C C . ARG A 1 187 ? 1.678 -10.283 23.492 1.00 44.25 187 ARG A C 1
ATOM 1476 O O . ARG A 1 187 ? 0.446 -10.330 23.407 1.00 44.25 187 ARG A O 1
ATOM 1483 N N . PRO A 1 188 ? 2.448 -11.381 23.433 1.00 46.34 188 PRO A N 1
ATOM 1484 C CA . PRO A 1 188 ? 1.847 -12.699 23.473 1.00 46.34 188 PRO A CA 1
ATOM 1485 C C . PRO A 1 188 ? 1.036 -12.791 24.766 1.00 46.34 188 PRO A C 1
ATOM 1487 O O . PRO A 1 188 ? 1.510 -12.404 25.839 1.00 46.34 188 PRO A O 1
ATOM 1490 N N . PHE A 1 189 ? -0.217 -13.229 24.643 1.00 44.34 189 PHE A N 1
ATOM 1491 C CA . PHE A 1 189 ? -1.063 -13.508 25.795 1.00 44.34 189 PHE A CA 1
ATOM 1492 C C . PHE A 1 189 ? -0.286 -14.404 26.773 1.00 44.34 189 PHE A C 1
ATOM 1494 O O . PHE A 1 189 ? 0.351 -15.362 26.320 1.00 44.34 189 PHE A O 1
ATOM 1501 N N . PRO A 1 190 ? -0.302 -14.116 28.088 1.00 48.56 190 PRO A N 1
ATOM 1502 C CA . PRO A 1 190 ? 0.322 -15.002 29.056 1.00 48.56 190 PRO A CA 1
ATOM 1503 C C . PRO A 1 190 ? -0.317 -16.381 28.904 1.00 48.56 190 PRO A C 1
ATOM 1505 O O . PRO A 1 190 ? -1.542 -16.512 28.965 1.00 48.56 190 PRO A O 1
ATOM 1508 N N . LYS A 1 191 ? 0.516 -17.397 28.647 1.00 51.31 191 LYS A N 1
ATOM 1509 C CA . LYS A 1 191 ? 0.068 -18.789 28.652 1.00 51.31 191 LYS A CA 1
ATOM 1510 C C . LYS A 1 191 ? -0.643 -19.042 29.990 1.00 51.31 191 LYS A C 1
ATOM 1512 O O . LYS A 1 191 ? -0.123 -18.598 31.019 1.00 51.31 191 LYS A O 1
ATOM 1517 N N . PRO A 1 192 ? -1.813 -19.702 30.002 1.00 46.25 192 PRO A N 1
ATOM 1518 C CA . PRO A 1 192 ? -2.424 -20.110 31.257 1.00 46.25 192 PRO A CA 1
ATOM 1519 C C . PRO A 1 192 ? -1.403 -20.955 32.023 1.00 46.25 192 PRO A C 1
ATOM 1521 O O . PRO A 1 192 ? -0.799 -21.866 31.452 1.00 46.25 192 PRO A O 1
ATOM 1524 N N . ARG A 1 193 ? -1.160 -20.596 33.291 1.00 52.47 193 ARG A N 1
ATOM 1525 C CA . ARG A 1 193 ? -0.383 -21.438 34.205 1.00 52.47 193 ARG A CA 1
ATOM 1526 C C . ARG A 1 193 ? -1.015 -22.835 34.200 1.00 52.47 193 ARG A C 1
ATOM 1528 O O . ARG A 1 193 ? -2.247 -22.901 34.222 1.00 52.47 193 ARG A O 1
ATOM 1535 N N . PRO A 1 194 ? -0.223 -23.918 34.154 1.00 49.50 194 PRO A N 1
ATOM 1536 C CA . PRO A 1 194 ? -0.771 -25.234 34.422 1.00 49.50 194 PRO A CA 1
ATOM 1537 C C . PRO A 1 194 ? -1.411 -25.178 35.809 1.00 49.50 194 PRO A C 1
ATOM 1539 O O . PRO A 1 194 ? -0.792 -24.747 36.777 1.00 49.50 194 PRO A O 1
ATOM 1542 N N . SER A 1 195 ? -2.699 -25.492 35.852 1.00 51.72 195 SER A N 1
ATOM 1543 C CA . SER A 1 195 ? -3.442 -25.729 37.078 1.00 51.72 195 SER A CA 1
ATOM 1544 C C . SER A 1 195 ? -2.768 -26.878 37.817 1.00 51.72 195 SER A C 1
ATOM 1546 O O . SER A 1 195 ? -2.741 -27.991 37.290 1.00 51.72 195 SER A O 1
ATOM 1548 N N . ASP A 1 196 ? -2.219 -26.587 38.996 1.00 46.62 196 ASP A N 1
ATOM 1549 C CA . ASP A 1 196 ? -1.775 -27.596 39.952 1.00 46.62 196 ASP A CA 1
ATOM 1550 C C . ASP A 1 196 ? -2.924 -28.589 40.189 1.00 46.62 196 ASP A C 1
ATOM 1552 O O . ASP A 1 196 ? -4.020 -28.172 40.585 1.00 46.62 196 ASP A O 1
ATOM 1556 N N . PRO A 1 197 ? -2.731 -29.894 39.940 1.00 49.78 197 PRO A N 1
ATOM 1557 C CA . PRO A 1 197 ? -3.714 -30.899 40.282 1.00 49.78 197 PRO A CA 1
ATOM 1558 C C . PRO A 1 197 ? -3.480 -31.308 41.737 1.00 49.78 197 PRO A C 1
ATOM 1560 O O . PRO A 1 197 ? -2.954 -32.379 42.018 1.00 49.78 197 PRO A O 1
ATOM 1563 N N . SER A 1 198 ? -3.842 -30.447 42.683 1.00 50.56 198 SER A N 1
ATOM 1564 C CA . SER A 1 198 ? -3.937 -30.854 44.085 1.00 50.56 198 SER A CA 1
ATOM 1565 C C . SER A 1 198 ? -4.989 -30.025 44.801 1.00 50.56 198 SER A C 1
ATOM 1567 O O . SER A 1 198 ? -4.684 -28.988 45.381 1.00 50.56 198 SER A O 1
ATOM 1569 N N . CYS A 1 199 ? -6.237 -30.471 44.687 1.00 44.84 199 CYS A N 1
ATOM 1570 C CA . CYS A 1 199 ? -7.267 -30.350 45.717 1.00 44.84 199 CYS A CA 1
ATOM 1571 C C . CYS A 1 199 ? -8.553 -30.977 45.180 1.00 44.84 199 CYS A C 1
ATOM 1573 O O . CYS A 1 199 ? -9.199 -30.387 44.321 1.00 44.84 199 CYS A O 1
ATOM 1575 N N . HIS A 1 200 ? -8.868 -32.177 45.666 1.00 38.28 200 HIS A N 1
ATOM 1576 C CA . HIS A 1 200 ? -10.201 -32.668 46.042 1.00 38.28 200 HIS A CA 1
ATOM 1577 C C . HIS A 1 200 ? -10.079 -34.149 46.443 1.00 38.28 200 HIS A C 1
ATOM 1579 O O . HIS A 1 200 ? -9.359 -34.881 45.762 1.00 38.28 200 HIS A O 1
ATOM 1585 N N . PRO A 1 201 ? -10.930 -34.635 47.356 1.00 50.41 201 PRO A N 1
ATOM 1586 C CA . PRO A 1 201 ? -11.257 -34.138 48.692 1.00 50.41 201 PRO A CA 1
ATOM 1587 C C . PRO A 1 201 ? -10.367 -34.754 49.789 1.00 50.41 201 PRO A C 1
ATOM 1589 O O . PRO A 1 201 ? -9.713 -35.788 49.531 1.00 50.41 201 PRO A O 1
#

Sequence (201 aa):
MWRAVLSWTLYFISANKTYFILSSKALKIKRELSENTPHLSDEALMGLSVRELNRHLRGLSAEEVTRLKQRRRTLKNRGYAASCRVKRVCQKEELQKQKSELEREVDKLARENAAMRLELDALRGKCEALQGFARSVAAARGPAALVAPASVITIVKSAPSPGPAPPWPRPCRLFLVLAETRSFHPRPFPKPRPSDPSCHP

Foldseek 3Di:
DVVVVVVVVVVVVVVVVVVVVVVVVVVVVCVVPPDDDPPQDLVNLLPDDPVRLVVVCPPDDPVVNVVSVVSNVVSVVVVVVVVVVVVVVVVVVVVVVVVVVVVVVVVVVVVVVVVVVVVVVVVVVVVVVVVVVVVVVDVVCPPPDPDDDPDPPPPPPDDDDDDDDDPDPDPPPVPPPPPPPPPPPPPPDPDPDPDDPDDDD

InterPro domains:
  IPR004826 Basic leucine zipper domain, Maf-type [PF03131] (40-131)
  IPR004827 Basic-leucine zipper domain [PS50217] (67-130)
  IPR004827 Basic-leucine zipper domain [SM00338] (65-129)
  IPR008917 Transcription factor, Skn-1-like, DNA-binding domain superfamily [SSF47454] (40-80)
  IPR024874 Transcription factor Maf family [PTHR10129] (36-161)
  IPR046347 Basic-leucine zipper domain superfamily [SSF57959] (68-124)

Secondary structure (DSSP, 8-state):
-HHHHHHHHHHHHHHHHHHHHHHHHHHHHHTT--S-S----HHHHHHS-HHHHHHHTTT--HHHHHHHHHHHHHHHHHHHHHHHHHHHHHHHHHHHHHHHHHHHHHHHHHHHHHHHHHHHHHHHHHHHHHHHHHHHHHHHH-TT----------------PPPPPP---PPPS-SSS-TTS---PPPPPPPPPP-------